Protein AF-A0A3A5VSI6-F1 (afdb_monomer_lite)

Foldseek 3Di:
DPPPVVVVVVVVVVVVVVVVVVVVVVVVVVVVVVVVVVDDDPDDPDPDPDPQVQWDWPDKDAQPPFQKIWTWTQHVPWGIWTWMARPVVRDIQGDDGSVPHRLSVQWQHWDAAPVRWIWTDRAWQWIWTADPNDIDILRADCPLHTWGFNEWEWDQDPNDIKIKTFIDDPPAIFIWIDAPSYTAHTEDDDPQWGWHYKYDFDQQKIKTKTKGWDQAPPVPHHNVDTFIWIKMWIWGGRRDSDYIYTPDMDTHPHGDGDPDWDADPVTID

pLDDT: mean 82.41, std 15.79, range [40.19, 98.31]

Sequence (269 aa):
MAGGWRGLLREESEHQWLAIAVFFLFILVGAFALEGTQHFVGDTLKPLDAQHNGGLVLDVEYHEGNSSYTALVYSPGAGYHFFTEHVDDGTTSVIYTPESNDLGRDVNFVKSMPDGEIVFSVSDNQLIGLQSNLMVSYEYSTNNGVFGILDVAEQTTDGVTQRLLLTQEGQNKSFRGVSSLIPTPAMSMTAGIQWHSVEAHSAGMWLAIGSHSTTAGGDGSSPASPQTRAALGWIDWDGTETTPVLSRLDVVTYPGQFHTISTLPTGLV

Structure (mmCIF, N/CA/C/O backbone):
data_AF-A0A3A5VSI6-F1
#
_entry.id   AF-A0A3A5VSI6-F1
#
loop_
_atom_site.group_PDB
_atom_site.id
_atom_site.type_symbol
_atom_site.label_atom_id
_atom_site.label_alt_id
_atom_site.label_comp_id
_atom_site.label_asym_id
_atom_site.label_entity_id
_atom_site.label_seq_id
_atom_site.pdbx_PDB_ins_code
_atom_site.Cartn_x
_atom_site.Cartn_y
_atom_site.Cartn_z
_atom_site.occupancy
_atom_site.B_iso_or_equiv
_atom_site.auth_seq_id
_atom_site.auth_comp_id
_atom_site.auth_asym_id
_atom_site.auth_atom_id
_atom_site.pdbx_PDB_model_num
ATOM 1 N N . MET A 1 1 ? -76.667 31.360 5.851 1.00 49.19 1 MET A N 1
ATOM 2 C CA . MET A 1 1 ? -75.547 30.812 5.055 1.00 49.19 1 MET A CA 1
ATOM 3 C C . MET A 1 1 ? -74.257 30.789 5.884 1.00 49.19 1 MET A C 1
ATOM 5 O O . MET A 1 1 ? -73.390 31.615 5.666 1.00 49.19 1 MET A O 1
ATOM 9 N N . ALA A 1 2 ? -74.142 29.886 6.868 1.00 52.72 2 ALA A N 1
ATOM 10 C CA . ALA A 1 2 ? -72.931 29.749 7.705 1.00 52.72 2 ALA A CA 1
ATOM 11 C C . ALA A 1 2 ? -72.544 28.281 8.013 1.00 52.72 2 ALA A C 1
ATOM 13 O O . ALA A 1 2 ? -71.548 28.029 8.682 1.00 52.72 2 ALA A O 1
ATOM 14 N N . GLY A 1 3 ? -73.323 27.302 7.527 1.00 46.72 3 GLY A N 1
ATOM 15 C CA . GLY A 1 3 ? -73.082 25.874 7.776 1.00 46.72 3 GLY A CA 1
ATOM 16 C C . GLY A 1 3 ? -72.110 25.209 6.795 1.00 46.72 3 GLY A C 1
ATOM 17 O O . GLY A 1 3 ? -71.406 24.289 7.185 1.00 46.72 3 GLY A O 1
ATOM 18 N N . GLY A 1 4 ? -72.024 25.695 5.549 1.00 53.34 4 GLY A N 1
ATOM 19 C CA . GLY A 1 4 ? -71.218 25.055 4.496 1.00 53.34 4 GLY A CA 1
ATOM 20 C C . GLY A 1 4 ? -69.702 25.233 4.646 1.00 53.34 4 GLY A C 1
ATOM 21 O O . GLY A 1 4 ? -68.943 24.328 4.328 1.00 53.34 4 GLY A O 1
ATOM 22 N N . TRP A 1 5 ? -69.249 26.361 5.203 1.00 48.91 5 TRP A N 1
ATOM 23 C CA . TRP A 1 5 ? -67.816 26.661 5.354 1.00 48.91 5 TRP A CA 1
ATOM 24 C C . TRP A 1 5 ? -67.165 25.890 6.512 1.00 48.91 5 TRP A C 1
ATOM 26 O O . TRP A 1 5 ? -65.987 25.563 6.454 1.00 48.91 5 TRP A O 1
ATOM 36 N N . ARG A 1 6 ? -67.939 25.538 7.550 1.00 54.22 6 ARG A N 1
ATOM 37 C CA . ARG A 1 6 ? -67.462 24.698 8.662 1.00 54.22 6 ARG A CA 1
ATOM 38 C C . ARG A 1 6 ? -67.265 23.230 8.274 1.00 54.22 6 ARG A C 1
ATOM 40 O O . ARG A 1 6 ? -66.474 22.565 8.927 1.00 54.22 6 ARG A O 1
ATOM 47 N N . GLY A 1 7 ? -67.984 22.736 7.262 1.00 55.53 7 GLY A N 1
ATOM 48 C CA . GLY A 1 7 ? -67.792 21.387 6.718 1.00 55.53 7 GLY A CA 1
ATOM 49 C C . GLY A 1 7 ? -66.519 21.294 5.877 1.00 55.53 7 GLY A C 1
ATOM 50 O O . GLY A 1 7 ? -65.667 20.462 6.162 1.00 55.53 7 GLY A O 1
ATOM 51 N N . LEU A 1 8 ? -66.341 22.233 4.941 1.00 50.91 8 LEU A N 1
ATOM 52 C CA . LEU A 1 8 ? -65.170 22.283 4.055 1.00 50.91 8 LEU A CA 1
ATOM 53 C C . LEU A 1 8 ? -63.847 22.502 4.808 1.00 50.91 8 LEU A C 1
ATOM 55 O O . LEU A 1 8 ? -62.862 21.832 4.522 1.00 50.91 8 LEU A O 1
ATOM 59 N N . LEU A 1 9 ? -63.828 23.369 5.829 1.00 50.47 9 LEU A N 1
ATOM 60 C CA . LEU A 1 9 ? -62.633 23.569 6.665 1.00 50.47 9 LEU A CA 1
ATOM 61 C C . LEU A 1 9 ? -62.288 22.346 7.529 1.00 50.47 9 LEU A C 1
ATOM 63 O O . LEU A 1 9 ? -61.145 22.196 7.957 1.00 50.47 9 LEU A O 1
ATOM 67 N N . ARG A 1 10 ? -63.266 21.478 7.812 1.00 54.47 10 ARG A N 1
ATOM 68 C CA . ARG A 1 10 ? -63.047 20.260 8.597 1.00 54.47 10 ARG A CA 1
ATOM 69 C C . ARG A 1 10 ? -62.436 19.167 7.721 1.00 54.47 10 ARG A C 1
ATOM 71 O O . ARG A 1 10 ? -61.441 18.587 8.143 1.00 54.47 10 ARG A O 1
ATOM 78 N N . GLU A 1 11 ? -62.935 19.004 6.494 1.00 54.78 11 GLU A N 1
ATOM 79 C CA . GLU A 1 11 ? -62.346 18.118 5.475 1.00 54.78 11 GLU A CA 1
ATOM 80 C C . GLU A 1 11 ? -60.916 18.530 5.074 1.00 54.78 11 GLU A C 1
ATOM 82 O O . GLU A 1 11 ? -60.032 17.675 5.041 1.00 54.78 11 GLU A O 1
ATOM 87 N N . GLU A 1 12 ? -60.624 19.822 4.851 1.00 55.34 12 GLU A N 1
ATOM 88 C CA . GLU A 1 12 ? -59.247 20.264 4.539 1.00 55.34 12 GLU A CA 1
ATOM 89 C C . GLU A 1 12 ? -58.271 20.015 5.697 1.00 55.34 12 GLU A C 1
ATOM 91 O O . GLU A 1 12 ? -57.140 19.576 5.475 1.00 55.34 12 GLU A O 1
ATOM 96 N N . SER A 1 13 ? -58.700 20.257 6.941 1.00 59.94 13 SER A N 1
ATOM 97 C CA . SER A 1 13 ? -57.847 20.026 8.111 1.00 59.94 13 SER A CA 1
ATOM 98 C C . SER A 1 13 ? -57.564 18.541 8.346 1.00 59.94 13 SER A C 1
ATOM 100 O O . SER A 1 13 ? -56.453 18.188 8.729 1.00 59.94 13 SER A O 1
ATOM 102 N N . GLU A 1 14 ? -58.524 17.656 8.075 1.00 68.25 14 GLU A N 1
ATOM 103 C CA . GLU A 1 14 ? -58.358 16.210 8.243 1.00 68.25 14 GLU A CA 1
ATOM 104 C C . GLU A 1 14 ? -57.356 15.642 7.228 1.00 68.25 14 GLU A C 1
ATOM 106 O O . GLU A 1 14 ? -56.481 14.854 7.594 1.00 68.25 14 GLU A O 1
ATOM 111 N N . HIS A 1 15 ? -57.380 16.135 5.985 1.00 70.50 15 HIS A N 1
ATOM 112 C CA . HIS A 1 15 ? -56.361 15.796 4.990 1.00 70.50 15 HIS A CA 1
ATOM 113 C C . HIS A 1 15 ? -54.973 16.357 5.332 1.00 70.50 15 HIS A C 1
ATOM 115 O O . HIS A 1 15 ? -53.971 15.686 5.079 1.00 70.50 15 HIS A O 1
ATOM 121 N N . GLN A 1 16 ? -54.888 17.536 5.956 1.00 72.50 16 GLN A N 1
ATOM 122 C CA . GLN A 1 16 ? -53.614 18.086 6.435 1.00 72.50 16 GLN A CA 1
ATOM 123 C C . GLN A 1 16 ? -53.045 17.292 7.617 1.00 72.50 16 GLN A C 1
ATOM 125 O O . GLN A 1 16 ? -51.853 16.985 7.626 1.00 72.50 16 GLN A O 1
ATOM 130 N N . TRP A 1 17 ? -53.876 16.892 8.582 1.00 79.81 17 TRP A N 1
ATOM 131 C CA . TRP A 1 17 ? -53.444 16.042 9.696 1.00 79.81 17 TRP A CA 1
ATOM 132 C C . TRP A 1 17 ? -53.016 14.649 9.226 1.00 79.81 17 TRP A C 1
ATOM 134 O O . TRP A 1 17 ? -52.014 14.124 9.714 1.00 79.81 17 TRP A O 1
ATOM 144 N N . LEU A 1 18 ? -53.710 14.082 8.234 1.00 80.81 18 LEU A N 1
ATOM 145 C CA . LEU A 1 18 ? -53.315 12.824 7.600 1.00 80.81 18 LEU A CA 1
ATOM 146 C C . LEU A 1 18 ? -51.962 12.955 6.885 1.00 80.81 18 LEU A C 1
ATOM 148 O O . LEU A 1 18 ? -51.096 12.101 7.057 1.00 80.81 18 LEU A O 1
ATOM 152 N N . ALA A 1 19 ? -51.749 14.033 6.126 1.00 81.81 19 ALA A N 1
ATOM 153 C CA . ALA A 1 19 ? -50.484 14.278 5.435 1.00 81.81 19 ALA A CA 1
ATOM 154 C C . ALA A 1 19 ? -49.312 14.447 6.417 1.00 81.81 19 ALA A C 1
ATOM 156 O O . ALA A 1 19 ? -48.242 13.883 6.195 1.00 81.81 19 ALA A O 1
ATOM 157 N N . ILE A 1 20 ? -49.526 15.154 7.533 1.00 82.38 20 ILE A N 1
ATOM 158 C CA . ILE A 1 20 ? -48.527 15.303 8.601 1.00 82.38 20 ILE A CA 1
ATOM 159 C C . ILE A 1 20 ? -48.210 13.945 9.241 1.00 82.38 20 ILE A C 1
ATOM 161 O O . ILE A 1 20 ? -47.039 13.623 9.431 1.00 82.38 20 ILE A O 1
ATOM 165 N N . ALA A 1 21 ? -49.220 13.119 9.529 1.00 85.25 21 ALA A N 1
ATOM 166 C CA . ALA A 1 21 ? -49.011 11.792 10.109 1.00 85.25 21 ALA A CA 1
ATOM 167 C C . ALA A 1 21 ? -48.223 10.861 9.170 1.00 85.25 21 ALA A C 1
ATOM 169 O O . ALA A 1 21 ? -47.298 10.177 9.609 1.00 85.25 21 ALA A O 1
ATOM 170 N N . VAL A 1 22 ? -48.541 10.871 7.872 1.00 86.62 22 VAL A N 1
ATOM 171 C CA . VAL A 1 22 ? -47.813 10.093 6.855 1.00 86.62 22 VAL A CA 1
ATOM 172 C C . VAL A 1 22 ? -46.376 10.594 6.701 1.00 86.62 22 VAL A C 1
ATOM 174 O O . VAL A 1 22 ? -45.457 9.784 6.611 1.00 86.62 22 VAL A O 1
ATOM 177 N N . PHE A 1 23 ? -46.156 11.909 6.731 1.00 84.06 23 PHE A N 1
ATOM 178 C CA . PHE A 1 23 ? -44.816 12.494 6.681 1.00 84.06 23 PHE A CA 1
ATOM 179 C C . PHE A 1 23 ? -43.967 12.099 7.898 1.00 84.06 23 PHE A C 1
ATOM 181 O O . PHE A 1 23 ? -42.821 11.685 7.733 1.00 84.06 23 PHE A O 1
ATOM 188 N N . PHE A 1 24 ? -44.533 12.135 9.109 1.00 85.81 24 PHE A N 1
ATOM 189 C CA . PHE A 1 24 ? -43.846 11.665 10.318 1.00 85.81 24 PHE A CA 1
ATOM 190 C C . PHE A 1 24 ? -43.515 10.172 10.265 1.00 85.81 24 PHE A C 1
ATOM 192 O O . PHE A 1 24 ? -42.413 9.782 10.644 1.00 85.81 24 PHE A O 1
ATOM 199 N N . LEU A 1 25 ? -44.428 9.340 9.757 1.00 88.19 25 LEU A N 1
ATOM 200 C CA . LEU A 1 25 ? -44.161 7.917 9.549 1.00 88.19 25 LEU A CA 1
ATOM 201 C C . LEU A 1 25 ? -42.997 7.712 8.570 1.00 88.19 25 LEU A C 1
ATOM 203 O O . LEU A 1 25 ? -42.120 6.893 8.825 1.00 88.19 25 LEU A O 1
ATOM 207 N N . PHE A 1 26 ? -42.955 8.485 7.484 1.00 86.12 26 PHE A N 1
ATOM 208 C CA . PHE A 1 26 ? -41.879 8.415 6.497 1.00 86.12 26 PHE A CA 1
ATOM 209 C C . PHE A 1 26 ? -40.530 8.857 7.078 1.00 86.12 26 PHE A C 1
ATOM 211 O O . PHE A 1 26 ? -39.515 8.233 6.790 1.00 86.12 26 PHE A O 1
ATOM 218 N N . ILE A 1 27 ? -40.514 9.879 7.943 1.00 83.12 27 ILE A N 1
ATOM 219 C CA . ILE A 1 27 ? -39.307 10.290 8.677 1.00 83.12 27 ILE A CA 1
ATOM 220 C C . ILE A 1 27 ? -38.837 9.183 9.619 1.00 83.12 27 ILE A C 1
ATOM 222 O O . ILE A 1 27 ? -37.647 8.901 9.650 1.00 83.12 27 ILE A O 1
ATOM 226 N N . LEU A 1 28 ? -39.736 8.541 10.370 1.00 81.12 28 LEU A N 1
ATOM 227 C CA . LEU A 1 28 ? -39.362 7.466 11.297 1.00 81.12 28 LEU A CA 1
ATOM 228 C C . LEU A 1 28 ? -38.828 6.233 10.561 1.00 81.12 28 LEU A C 1
ATOM 230 O O . LEU A 1 28 ? -37.815 5.670 10.964 1.00 81.12 28 LEU A O 1
ATOM 234 N N . VAL A 1 29 ? -39.468 5.846 9.455 1.00 82.06 29 VAL A N 1
ATOM 235 C CA . VAL A 1 29 ? -38.985 4.757 8.592 1.00 82.06 29 VAL A CA 1
ATOM 236 C C . VAL A 1 29 ? -37.657 5.135 7.936 1.00 82.06 29 VAL A C 1
ATOM 238 O O . VAL A 1 29 ? -36.755 4.308 7.882 1.00 82.06 29 VAL A O 1
ATOM 241 N N . GLY A 1 30 ? -37.505 6.383 7.486 1.00 69.25 30 GLY A N 1
ATOM 242 C CA . GLY A 1 30 ? -36.254 6.901 6.935 1.00 69.25 30 GLY A CA 1
ATOM 243 C C . GLY A 1 30 ? -35.123 6.928 7.963 1.00 69.25 30 GLY A C 1
ATOM 244 O O . GLY A 1 30 ? -34.015 6.520 7.646 1.00 69.25 30 GLY A O 1
ATOM 245 N N . ALA A 1 31 ? -35.402 7.337 9.201 1.00 72.62 31 ALA A N 1
ATOM 246 C CA . ALA A 1 31 ? -34.437 7.329 10.296 1.00 72.62 31 ALA A CA 1
ATOM 247 C C . ALA A 1 31 ? -33.997 5.900 10.643 1.00 72.62 31 ALA A C 1
ATOM 249 O O . ALA A 1 31 ? -32.801 5.644 10.720 1.00 72.62 31 ALA A O 1
ATOM 250 N N . PHE A 1 32 ? -34.941 4.958 10.742 1.00 71.38 32 PHE A N 1
ATOM 251 C CA . PHE A 1 32 ? -34.637 3.546 10.990 1.00 71.38 32 PHE A CA 1
ATOM 252 C C . PHE A 1 32 ? -33.859 2.901 9.831 1.00 71.38 32 PHE A C 1
ATOM 254 O O . PHE A 1 32 ? -32.942 2.114 10.049 1.00 71.38 32 PHE A O 1
ATOM 261 N N . ALA A 1 33 ? -34.190 3.253 8.585 1.00 68.12 33 ALA A N 1
ATOM 262 C CA . ALA A 1 33 ? -33.457 2.788 7.411 1.00 68.12 33 ALA A CA 1
ATOM 263 C C . ALA A 1 33 ? -32.030 3.356 7.362 1.00 68.12 33 ALA A C 1
ATOM 265 O O . ALA A 1 33 ? -31.105 2.625 7.024 1.00 68.12 33 ALA A O 1
ATOM 266 N N . LEU A 1 34 ? -31.839 4.628 7.728 1.00 58.47 34 LEU A N 1
ATOM 267 C CA . LEU A 1 34 ? -30.515 5.248 7.803 1.00 58.47 34 LEU A CA 1
ATOM 268 C C . LEU A 1 34 ? -29.665 4.640 8.922 1.00 58.47 34 LEU A C 1
ATOM 270 O O . LEU A 1 34 ? -28.495 4.354 8.690 1.00 58.47 34 LEU A O 1
ATOM 274 N N . GLU A 1 35 ? -30.251 4.384 10.091 1.00 54.81 35 GLU A N 1
ATOM 275 C CA . GLU A 1 35 ? -29.585 3.702 11.208 1.00 54.81 35 GLU A CA 1
ATOM 276 C C . GLU A 1 35 ? -29.153 2.281 10.806 1.00 54.81 35 GLU A C 1
ATOM 278 O O . GLU A 1 35 ? -28.007 1.903 11.018 1.00 54.81 35 GLU A O 1
ATOM 283 N N . GLY A 1 36 ? -29.993 1.547 10.065 1.00 49.16 36 GLY A N 1
ATOM 284 C CA . GLY A 1 36 ? -29.630 0.242 9.499 1.00 49.16 36 GLY A CA 1
ATOM 285 C C . GLY A 1 36 ? -28.496 0.272 8.462 1.00 49.16 36 GLY A C 1
ATOM 286 O O . GLY A 1 36 ? -27.828 -0.741 8.270 1.00 49.16 36 GLY A O 1
ATOM 287 N N . THR A 1 37 ? -28.247 1.414 7.809 1.00 48.53 37 THR A N 1
ATOM 288 C CA . THR A 1 37 ? -27.133 1.587 6.851 1.00 48.53 37 THR A CA 1
ATOM 289 C C . THR A 1 37 ? -25.829 2.078 7.481 1.00 48.53 37 THR A C 1
ATOM 291 O O . THR A 1 37 ? -24.831 2.186 6.776 1.00 48.53 37 THR A O 1
ATOM 294 N N . GLN A 1 38 ? -25.802 2.356 8.790 1.00 42.72 38 GLN A N 1
ATOM 295 C CA . GLN A 1 38 ? -24.564 2.707 9.504 1.00 42.72 38 GLN A CA 1
ATOM 296 C C . GLN A 1 38 ? -23.684 1.489 9.818 1.00 42.72 38 GLN A C 1
ATOM 298 O O . GLN A 1 38 ? -22.603 1.639 10.381 1.00 42.72 38 GLN A O 1
ATOM 303 N N . HIS A 1 39 ? -24.135 0.285 9.467 1.00 48.69 39 HIS A N 1
ATOM 304 C CA . HIS A 1 39 ? -23.449 -0.952 9.801 1.00 48.69 39 HIS A CA 1
ATOM 305 C C . HIS A 1 39 ? -22.655 -1.470 8.604 1.00 48.69 39 HIS A C 1
ATOM 307 O O . HIS A 1 39 ? -23.212 -1.798 7.553 1.00 48.69 39 HIS A O 1
ATOM 313 N N . PHE A 1 40 ? -21.335 -1.518 8.780 1.00 47.88 40 PHE A N 1
ATOM 314 C CA . PHE A 1 40 ? -20.408 -2.105 7.826 1.00 47.88 40 PHE A CA 1
ATOM 315 C C . PHE A 1 40 ? -20.755 -3.574 7.575 1.00 47.88 40 PHE A C 1
ATOM 317 O O . PHE A 1 40 ? -21.087 -4.334 8.486 1.00 47.88 40 PHE A O 1
ATOM 324 N N . VAL A 1 41 ? -20.657 -3.990 6.317 1.00 44.38 41 VAL A N 1
ATOM 325 C CA . VAL A 1 41 ? -20.732 -5.404 5.956 1.00 44.38 41 VAL A CA 1
ATOM 326 C C . VAL A 1 41 ? -19.458 -6.072 6.481 1.00 44.38 41 VAL A C 1
ATOM 328 O O . VAL A 1 41 ? -18.378 -5.746 6.005 1.00 44.38 41 VAL A O 1
ATOM 331 N N . GLY A 1 42 ? -19.579 -6.976 7.459 1.00 45.75 42 GLY A N 1
ATOM 332 C CA . GLY A 1 42 ? -18.444 -7.728 8.022 1.00 45.75 42 GLY A CA 1
ATOM 333 C C . GLY A 1 42 ? -18.293 -7.648 9.544 1.00 45.75 42 GLY A C 1
ATOM 334 O O . GLY A 1 42 ? -17.572 -8.463 10.109 1.00 45.75 42 GLY A O 1
ATOM 335 N N . ASP A 1 43 ? -19.005 -6.740 10.216 1.00 40.19 43 ASP A N 1
ATOM 336 C CA . ASP A 1 43 ? -19.021 -6.675 11.679 1.00 40.19 43 ASP A CA 1
ATOM 337 C C . ASP A 1 43 ? -20.103 -7.606 12.261 1.00 40.19 43 ASP A C 1
ATOM 339 O O . ASP A 1 43 ? -21.250 -7.650 11.798 1.00 40.19 43 ASP A O 1
ATOM 343 N N . THR A 1 44 ? -19.743 -8.408 13.260 1.00 41.75 44 THR A N 1
ATOM 344 C CA . THR A 1 44 ? -20.698 -9.275 13.958 1.00 41.75 44 THR A CA 1
ATOM 345 C C . THR A 1 44 ? -21.667 -8.440 14.788 1.00 41.75 44 THR A C 1
ATOM 347 O O . THR A 1 44 ? -21.253 -7.620 15.595 1.00 41.75 44 THR A O 1
ATOM 350 N N . LEU A 1 45 ? -22.968 -8.725 14.661 1.00 42.25 45 LEU A N 1
ATOM 351 C CA . LEU A 1 45 ? -24.057 -8.159 15.468 1.00 42.25 45 LEU A CA 1
ATOM 352 C C . LEU A 1 45 ? -23.901 -8.519 16.964 1.00 42.25 45 LEU A C 1
ATOM 354 O O . LEU A 1 45 ? -24.599 -9.393 17.485 1.00 42.25 45 LEU A O 1
ATOM 358 N N . LYS A 1 46 ? -22.986 -7.857 17.671 1.00 40.72 46 LYS A N 1
ATOM 359 C CA . LYS A 1 46 ? -22.896 -7.830 19.134 1.00 40.72 46 LYS A CA 1
ATOM 360 C C . LYS A 1 46 ? -22.971 -6.374 19.617 1.00 40.72 46 LYS A C 1
ATOM 362 O O . LYS A 1 46 ? -22.517 -5.479 18.912 1.00 40.72 46 LYS A O 1
ATOM 367 N N . PRO A 1 47 ? -23.556 -6.108 20.799 1.00 45.16 47 PRO A N 1
ATOM 368 C CA . PRO A 1 47 ? -23.537 -4.774 21.398 1.00 45.16 47 PRO A CA 1
ATOM 369 C C . PRO A 1 47 ? -22.091 -4.263 21.543 1.00 45.16 47 PRO A C 1
ATOM 371 O O . PRO A 1 47 ? -21.240 -5.003 22.031 1.00 45.16 47 PRO A O 1
ATOM 374 N N . LEU A 1 48 ? -21.848 -3.029 21.079 1.00 47.50 48 LEU A N 1
ATOM 375 C CA . LEU A 1 48 ? -20.535 -2.404 20.877 1.00 47.50 48 LEU A CA 1
ATOM 376 C C . LEU A 1 48 ? -19.767 -2.129 22.184 1.00 47.50 48 LEU A C 1
ATOM 378 O O . LEU A 1 48 ? -20.009 -1.110 22.829 1.00 47.50 48 LEU A O 1
ATOM 382 N N . ASP A 1 49 ? -18.762 -2.957 22.468 1.00 53.69 49 ASP A N 1
ATOM 383 C CA . ASP A 1 49 ? -17.583 -2.592 23.278 1.00 53.69 49 ASP A CA 1
ATOM 384 C C . ASP A 1 49 ? -16.317 -2.431 22.402 1.00 53.69 49 ASP A C 1
ATOM 386 O O . ASP A 1 49 ? -15.209 -2.311 22.922 1.00 53.69 49 ASP A O 1
ATOM 390 N N . ALA A 1 50 ? -16.462 -2.422 21.069 1.00 57.75 50 ALA A N 1
ATOM 391 C CA . ALA A 1 50 ? -15.335 -2.304 20.147 1.00 57.75 50 ALA A CA 1
ATOM 392 C C . ALA A 1 50 ? -14.614 -0.961 20.331 1.00 57.75 50 ALA A C 1
ATOM 394 O O . ALA A 1 50 ? -15.245 0.098 20.444 1.00 57.75 50 ALA A O 1
ATOM 395 N N . GLN A 1 51 ? -13.283 -0.990 20.345 1.00 58.66 51 GLN A N 1
ATOM 396 C CA . GLN A 1 51 ? -12.482 0.152 20.798 1.00 58.66 51 GLN A CA 1
ATOM 397 C C . GLN A 1 51 ? -12.562 1.373 19.864 1.00 58.66 51 GLN A C 1
ATOM 399 O O . GLN A 1 51 ? -12.251 2.493 20.262 1.00 58.66 51 GLN A O 1
ATOM 404 N N . HIS A 1 52 ? -13.021 1.165 18.629 1.00 60.31 52 HIS A N 1
ATOM 405 C CA . HIS A 1 52 ? -13.242 2.212 17.637 1.00 60.31 52 HIS A CA 1
ATOM 406 C C . HIS A 1 52 ? -14.567 2.983 17.826 1.00 60.31 52 HIS A C 1
ATOM 408 O O . HIS A 1 52 ? -14.842 3.913 17.067 1.00 60.31 52 HIS A O 1
ATOM 414 N N . ASN A 1 53 ? -15.407 2.625 18.807 1.00 64.56 53 ASN A N 1
ATOM 415 C CA . ASN A 1 53 ? -16.714 3.254 19.011 1.00 64.56 53 ASN A CA 1
ATOM 416 C C . ASN A 1 53 ? -16.588 4.769 19.285 1.00 64.56 53 ASN A C 1
ATOM 418 O O . ASN A 1 53 ? -15.955 5.198 20.249 1.00 64.56 53 ASN A O 1
ATOM 422 N N . GLY A 1 54 ? -17.207 5.584 18.425 1.00 68.44 54 GLY A N 1
ATOM 423 C CA . GLY A 1 54 ? -17.131 7.050 18.462 1.00 68.44 54 GLY A CA 1
ATOM 424 C C . GLY A 1 54 ? -15.938 7.663 17.710 1.00 68.44 54 GLY A C 1
ATOM 425 O O . GLY A 1 54 ? -15.859 8.890 17.617 1.00 68.44 54 GLY A O 1
ATOM 426 N N . GLY A 1 55 ? -15.043 6.841 17.153 1.00 77.62 55 GLY A N 1
ATOM 427 C CA . GLY A 1 55 ? -13.938 7.253 16.286 1.00 77.62 55 GLY A CA 1
ATOM 428 C C . GLY A 1 55 ? -14.238 7.063 14.794 1.00 77.62 55 GLY A C 1
ATOM 429 O O . GLY A 1 55 ? -15.116 6.297 14.400 1.00 77.62 55 GLY A O 1
ATOM 430 N N . LEU A 1 56 ? -13.496 7.775 13.947 1.00 83.94 56 LEU A N 1
ATOM 431 C CA . LEU A 1 56 ? -13.468 7.583 12.500 1.00 83.94 56 LEU A CA 1
ATOM 432 C C . LEU A 1 56 ? -12.433 6.508 12.162 1.00 83.94 56 LEU A C 1
ATOM 434 O O . LEU A 1 56 ? -11.236 6.737 12.326 1.00 83.94 56 LEU A O 1
ATOM 438 N N . VAL A 1 57 ? -12.883 5.356 11.673 1.00 88.25 57 VAL A N 1
ATOM 439 C CA . VAL A 1 57 ? -11.989 4.314 11.152 1.00 88.25 57 VAL A CA 1
ATOM 440 C C . VAL A 1 57 ? -11.396 4.796 9.829 1.00 88.25 57 VAL A C 1
ATOM 442 O O . VAL A 1 57 ? -12.135 5.169 8.918 1.00 88.25 57 VAL A O 1
ATOM 445 N N . LEU A 1 58 ? -10.068 4.837 9.754 1.00 88.31 58 LEU A N 1
ATOM 446 C CA . LEU A 1 58 ? -9.321 5.273 8.574 1.00 88.31 58 LEU A CA 1
ATOM 447 C C . LEU A 1 58 ? -8.832 4.089 7.747 1.00 88.31 58 LEU A C 1
ATOM 449 O O . LEU A 1 58 ? -8.876 4.157 6.524 1.00 88.31 58 LEU A O 1
ATOM 453 N N . ASP A 1 59 ? -8.395 3.028 8.421 1.00 88.62 59 ASP A N 1
ATOM 454 C CA . ASP A 1 59 ? -7.940 1.790 7.796 1.00 88.62 59 ASP A CA 1
ATOM 455 C C . ASP A 1 59 ? -8.221 0.604 8.728 1.00 88.62 59 ASP A C 1
ATOM 457 O O . ASP A 1 59 ? -8.204 0.758 9.957 1.00 88.62 59 ASP A O 1
ATOM 461 N N . VAL A 1 60 ? -8.503 -0.560 8.150 1.00 91.00 60 VAL A N 1
ATOM 462 C CA . VAL A 1 60 ? -8.732 -1.806 8.882 1.00 91.00 60 VAL A CA 1
ATOM 463 C C . VAL A 1 60 ? -8.271 -2.994 8.054 1.00 91.00 60 VAL A C 1
ATOM 465 O O . VAL A 1 60 ? -8.691 -3.181 6.916 1.00 91.00 60 VAL A O 1
ATOM 468 N N . GLU A 1 61 ? -7.453 -3.832 8.675 1.00 90.62 61 GLU A N 1
ATOM 469 C CA . GLU A 1 61 ? -6.949 -5.060 8.085 1.00 90.62 61 GLU A CA 1
ATOM 470 C C . GLU A 1 61 ? -7.336 -6.244 8.969 1.00 90.62 61 GLU A C 1
ATOM 472 O O . GLU A 1 61 ? -7.109 -6.238 10.185 1.00 90.62 61 GLU A O 1
ATOM 477 N N . TYR A 1 62 ? -7.940 -7.264 8.365 1.00 87.06 62 TYR A N 1
ATOM 478 C CA . TYR A 1 62 ? -8.394 -8.449 9.085 1.00 87.06 62 TYR A CA 1
ATOM 479 C C . TYR A 1 62 ? -7.321 -9.526 9.035 1.00 87.06 62 TYR A C 1
ATOM 481 O O . TYR A 1 62 ? -6.753 -9.814 7.987 1.00 87.06 62 TYR A O 1
ATOM 489 N N . HIS A 1 63 ? -7.057 -10.168 10.168 1.00 86.00 63 HIS A N 1
ATOM 490 C CA . HIS A 1 63 ? -6.075 -11.242 10.210 1.00 86.00 63 HIS A CA 1
ATOM 491 C C . HIS A 1 63 ? -6.752 -12.549 9.800 1.00 86.00 63 HIS A C 1
ATOM 493 O O . HIS A 1 63 ? -7.629 -13.058 10.501 1.00 86.00 63 HIS A O 1
ATOM 499 N N . GLU A 1 64 ? -6.363 -13.125 8.666 1.00 73.81 64 GLU A N 1
ATOM 500 C CA . GLU A 1 64 ? -6.917 -14.413 8.255 1.00 73.81 64 GLU A CA 1
ATOM 501 C C . GLU A 1 64 ? -6.544 -15.524 9.254 1.00 73.81 64 GLU A C 1
ATOM 503 O O . GLU A 1 64 ? -5.393 -15.687 9.653 1.00 73.81 64 GLU A O 1
ATOM 508 N N . GLY A 1 65 ? -7.535 -16.313 9.680 1.00 70.75 65 GLY A N 1
ATOM 509 C CA . GLY A 1 65 ? -7.321 -17.475 10.554 1.00 70.75 65 GLY A CA 1
ATOM 510 C C . GLY A 1 65 ? -7.178 -17.176 12.051 1.00 70.75 65 GLY A C 1
ATOM 511 O O . GLY A 1 65 ? -7.092 -18.119 12.838 1.00 70.75 65 GLY A O 1
ATOM 512 N N . ASN A 1 66 ? -7.216 -15.907 12.460 1.00 72.19 66 ASN A N 1
ATOM 513 C CA . ASN A 1 66 ? -7.289 -15.489 13.858 1.00 72.19 66 ASN A CA 1
ATOM 514 C C . ASN A 1 66 ? -8.377 -14.420 13.971 1.00 72.19 66 ASN A C 1
ATOM 516 O O . ASN A 1 66 ? -8.350 -13.462 13.208 1.00 72.19 66 ASN A O 1
ATOM 520 N N . SER A 1 67 ? -9.349 -14.571 14.871 1.00 83.69 67 SER A N 1
ATOM 521 C CA . SER A 1 67 ? -10.452 -13.616 15.042 1.00 83.69 67 SER A CA 1
ATOM 522 C C . SER A 1 67 ? -9.942 -12.300 15.637 1.00 83.69 67 SER A C 1
ATOM 524 O O . SER A 1 67 ? -10.154 -11.992 16.805 1.00 83.69 67 SER A O 1
ATOM 526 N N . SER A 1 68 ? -9.221 -11.535 14.825 1.00 87.75 68 SER A N 1
ATOM 527 C CA . SER A 1 68 ? -8.518 -10.314 15.187 1.00 87.75 68 SER A CA 1
ATOM 528 C C . SER A 1 68 ? -8.391 -9.392 13.980 1.00 87.75 68 SER A C 1
ATOM 530 O O . SER A 1 68 ? -8.374 -9.853 12.836 1.00 87.75 68 SER A O 1
ATOM 532 N N . TYR A 1 69 ? -8.300 -8.096 14.240 1.00 90.38 69 TYR A N 1
ATOM 533 C CA . TYR A 1 69 ? -8.118 -7.078 13.214 1.00 90.38 69 TYR A CA 1
ATOM 534 C C . TYR A 1 69 ? -7.175 -5.990 13.718 1.00 90.38 69 TYR A C 1
ATOM 536 O O . TYR A 1 69 ? -7.120 -5.713 14.918 1.00 90.38 69 TYR A O 1
ATOM 544 N N . THR A 1 70 ? -6.449 -5.362 12.801 1.00 92.44 70 THR A N 1
ATOM 545 C CA . THR A 1 70 ? -5.623 -4.187 13.074 1.00 92.44 70 THR A CA 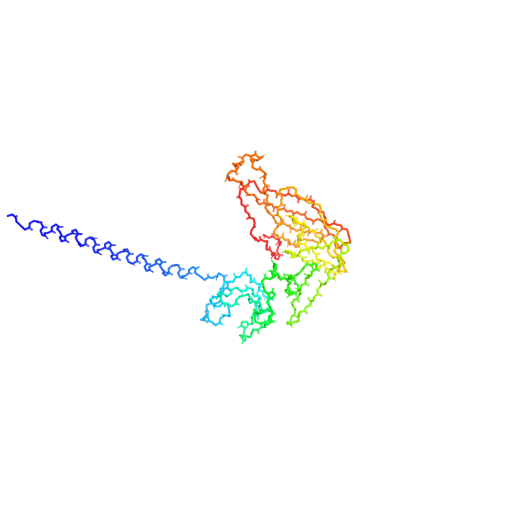1
ATOM 546 C C . THR A 1 70 ? -6.295 -2.967 12.468 1.00 92.44 70 THR A C 1
ATOM 548 O O . THR A 1 70 ? -6.657 -2.982 11.297 1.00 92.44 70 THR A O 1
ATOM 551 N N . ALA A 1 71 ? -6.489 -1.917 13.263 1.00 92.31 71 ALA A N 1
ATOM 552 C CA . ALA A 1 71 ? -7.222 -0.729 12.843 1.00 92.31 71 ALA A CA 1
ATOM 553 C C . ALA A 1 71 ? -6.477 0.558 13.175 1.00 92.31 71 ALA A C 1
ATOM 555 O O . ALA A 1 71 ? -5.924 0.721 14.268 1.00 92.31 71 ALA A O 1
ATOM 556 N N . LEU A 1 72 ? -6.539 1.497 12.231 1.00 93.06 72 LEU A N 1
ATOM 557 C CA . LEU A 1 72 ? -6.172 2.892 12.417 1.00 93.06 72 LEU A CA 1
ATOM 558 C C . LEU A 1 72 ? -7.447 3.720 12.589 1.00 93.06 72 LEU A C 1
ATOM 560 O O . LEU A 1 72 ? -8.296 3.781 11.699 1.00 93.06 72 LEU A O 1
ATOM 564 N N . VAL A 1 73 ? -7.578 4.376 13.737 1.00 91.75 73 VAL A N 1
ATOM 565 C CA . VAL A 1 73 ? -8.789 5.101 14.132 1.00 91.75 73 VAL A CA 1
ATOM 566 C C . VAL A 1 73 ? -8.437 6.517 14.559 1.00 91.75 73 VAL A C 1
ATOM 568 O O . VAL A 1 73 ? -7.556 6.729 15.387 1.00 91.75 73 VAL A O 1
ATOM 571 N N . TYR A 1 74 ? -9.163 7.501 14.040 1.00 88.19 74 TYR A N 1
ATOM 572 C CA . TYR A 1 74 ? -9.093 8.883 14.494 1.00 88.19 74 TYR A CA 1
ATOM 573 C C . TYR A 1 74 ? -10.256 9.212 15.430 1.00 88.19 74 TYR A C 1
ATOM 575 O O . TYR A 1 74 ? -11.415 9.233 15.022 1.00 88.19 74 TYR A O 1
ATOM 583 N N . SER A 1 75 ? -9.949 9.552 16.675 1.00 87.12 75 SER A N 1
ATOM 584 C CA . SER A 1 75 ? -10.937 9.955 17.676 1.00 87.12 75 SER A CA 1
ATOM 585 C C . SER A 1 75 ? -10.937 11.478 17.837 1.00 87.12 75 SER A C 1
ATOM 587 O O . SER A 1 75 ? -9.933 12.042 18.297 1.00 87.12 75 SER A O 1
ATOM 589 N N . PRO A 1 76 ? -12.039 12.183 17.502 1.00 80.06 76 PRO A N 1
ATOM 590 C CA . PRO A 1 76 ? -12.133 13.626 17.697 1.00 80.06 76 PRO A CA 1
ATOM 591 C C . PRO A 1 76 ? -11.893 14.006 19.165 1.00 80.06 76 PRO A C 1
ATOM 593 O O . PRO A 1 76 ? -12.639 13.610 20.055 1.00 80.06 76 PRO A O 1
ATOM 596 N N . GLY A 1 77 ? -10.843 14.787 19.423 1.00 80.88 77 GLY A N 1
ATOM 597 C CA . GLY A 1 77 ? -10.462 15.220 20.773 1.00 80.88 77 GLY A CA 1
ATOM 598 C C . GLY A 1 77 ? -9.405 14.357 21.473 1.00 80.88 77 GLY A C 1
ATOM 599 O O . GLY A 1 77 ? -8.901 14.797 22.503 1.00 80.88 77 GLY A O 1
ATOM 600 N N . ALA A 1 78 ? -9.030 13.204 20.908 1.00 85.44 78 ALA A N 1
ATOM 601 C CA . ALA A 1 78 ? -7.919 12.380 21.397 1.00 85.44 78 ALA A CA 1
ATOM 602 C C . ALA A 1 78 ? -6.772 12.297 20.375 1.00 85.44 78 ALA A C 1
ATOM 604 O O . ALA A 1 78 ? -5.635 12.609 20.715 1.00 85.44 78 ALA A O 1
ATOM 605 N N . GLY A 1 79 ? -7.064 11.985 19.108 1.00 87.81 79 GLY A N 1
ATOM 606 C CA . GLY A 1 79 ? -6.059 11.849 18.046 1.00 87.81 79 GLY A CA 1
ATOM 607 C C . GLY A 1 79 ? -6.116 10.492 17.344 1.00 87.81 79 GLY A C 1
ATOM 608 O O . GLY A 1 79 ? -7.177 9.875 17.276 1.00 87.81 79 GLY A O 1
ATOM 609 N N . TYR A 1 80 ? -4.985 10.060 16.779 1.00 91.19 80 TYR A N 1
ATOM 610 C CA . TYR A 1 80 ? -4.857 8.802 16.039 1.00 91.19 80 TYR A CA 1
ATOM 611 C C . TYR A 1 80 ? -4.468 7.648 16.966 1.00 91.19 80 TYR A C 1
ATOM 613 O O . TYR A 1 80 ? -3.440 7.701 17.640 1.00 91.19 80 TYR A O 1
ATOM 621 N N . HIS A 1 81 ? -5.268 6.590 16.954 1.00 92.62 81 HIS A N 1
ATOM 622 C CA . HIS A 1 81 ? -5.043 5.341 17.666 1.00 92.62 81 HIS A CA 1
ATOM 623 C C . HIS A 1 81 ? -4.783 4.232 16.649 1.00 92.62 81 HIS A C 1
ATOM 625 O O . HIS A 1 81 ? -5.529 4.096 15.682 1.00 92.62 81 HIS A O 1
ATOM 631 N N . PHE A 1 82 ? -3.744 3.434 16.878 1.00 93.81 82 PHE A N 1
ATOM 632 C CA . PHE A 1 82 ? -3.413 2.281 16.048 1.00 93.81 82 PHE A CA 1
ATOM 633 C C . PHE A 1 82 ? -3.243 1.060 16.943 1.00 93.81 82 PHE A C 1
ATOM 635 O O . PHE A 1 82 ? -2.444 1.084 17.885 1.00 93.81 82 PHE A O 1
ATOM 642 N N . PHE A 1 83 ? -4.033 0.019 16.705 1.00 92.25 83 PHE A N 1
ATOM 643 C CA . PHE A 1 83 ? -4.097 -1.140 17.591 1.00 92.25 83 PHE A CA 1
ATOM 644 C C . PHE A 1 83 ? -4.569 -2.396 16.861 1.00 92.25 83 PHE A C 1
ATOM 646 O O . PHE A 1 83 ? -5.234 -2.319 15.831 1.00 92.25 83 PHE A O 1
ATOM 653 N N . THR A 1 84 ? -4.263 -3.547 17.453 1.00 91.31 84 THR A N 1
ATOM 654 C CA . THR A 1 84 ? -4.842 -4.843 17.098 1.00 91.31 84 THR A CA 1
ATOM 655 C C . THR A 1 84 ? -5.841 -5.256 18.173 1.00 91.31 84 THR A C 1
ATOM 657 O O . THR A 1 84 ? -5.484 -5.330 19.352 1.00 91.31 84 THR A O 1
ATOM 660 N N . GLU A 1 85 ? -7.079 -5.551 17.789 1.00 89.62 85 GLU A N 1
ATOM 661 C CA . GLU A 1 85 ? -8.105 -6.105 18.676 1.00 89.62 85 GLU A CA 1
ATOM 662 C C . GLU A 1 85 ? -8.284 -7.602 18.401 1.00 89.62 85 GLU A C 1
ATOM 664 O O . GLU A 1 85 ? -8.413 -8.017 17.250 1.00 89.62 85 GLU A O 1
ATOM 669 N N . HIS A 1 86 ? -8.299 -8.411 19.461 1.00 86.94 86 HIS A N 1
ATOM 670 C CA . HIS A 1 86 ? -8.600 -9.839 19.415 1.00 86.94 86 HIS A CA 1
ATOM 671 C C . HIS A 1 86 ? -10.048 -10.044 19.866 1.00 86.94 86 HIS A C 1
ATOM 673 O O . HIS A 1 86 ? -10.391 -9.871 21.033 1.00 86.94 86 HIS A O 1
ATOM 679 N N . VAL A 1 87 ? -10.916 -10.403 18.925 1.00 82.44 87 VAL A N 1
ATOM 680 C CA . VAL A 1 87 ? -12.373 -10.476 19.112 1.00 82.44 87 VAL A CA 1
ATOM 681 C C . VAL A 1 87 ? -12.770 -11.597 20.078 1.00 82.44 87 VAL A C 1
ATOM 683 O O . VAL A 1 87 ? -13.763 -11.476 20.796 1.00 82.44 87 VAL A O 1
ATOM 686 N N . ASP A 1 88 ? -11.997 -12.684 20.119 1.00 80.88 88 ASP A N 1
ATOM 687 C CA . ASP A 1 88 ? -12.324 -13.867 20.922 1.00 80.88 88 ASP A CA 1
ATOM 688 C C . ASP A 1 88 ? -12.204 -13.632 22.434 1.00 80.88 88 ASP A C 1
ATOM 690 O O . ASP A 1 88 ? -13.030 -14.132 23.204 1.00 80.88 88 ASP A O 1
ATOM 694 N N . ASP A 1 89 ? -11.192 -12.878 22.868 1.00 81.00 89 ASP A N 1
ATOM 695 C CA . ASP A 1 89 ? -10.921 -12.601 24.283 1.00 81.00 89 ASP A CA 1
ATOM 696 C C . ASP A 1 89 ? -11.079 -11.121 24.669 1.00 81.00 89 ASP A C 1
ATOM 698 O O . ASP A 1 89 ? -10.999 -10.782 25.852 1.00 81.00 89 ASP A O 1
ATOM 702 N N . GLY A 1 90 ? -11.360 -10.251 23.694 1.00 79.19 90 GLY A N 1
ATOM 703 C CA . GLY A 1 90 ? -11.539 -8.812 23.878 1.00 79.19 90 GLY A CA 1
ATOM 704 C C . GLY A 1 90 ? -10.245 -8.075 24.220 1.00 79.19 90 GLY A C 1
ATOM 705 O O . GLY A 1 90 ? -10.298 -6.952 24.724 1.00 79.19 90 GLY A O 1
ATOM 706 N N . THR A 1 91 ? -9.079 -8.696 24.020 1.00 85.38 91 THR A N 1
ATOM 707 C CA . THR A 1 91 ? -7.797 -8.063 24.327 1.00 85.38 91 THR A CA 1
ATOM 708 C C . THR A 1 91 ? -7.341 -7.148 23.199 1.00 85.38 91 THR A C 1
ATOM 710 O O . THR A 1 91 ? -7.435 -7.463 22.012 1.00 85.38 91 THR A O 1
ATOM 713 N N . THR A 1 92 ? -6.770 -6.006 23.577 1.00 87.19 92 THR A N 1
ATOM 714 C CA . THR A 1 92 ? -6.204 -5.039 22.635 1.00 87.19 92 THR A CA 1
ATOM 715 C C . THR A 1 92 ? -4.693 -4.962 22.805 1.00 87.19 92 THR A C 1
ATOM 717 O O . THR A 1 92 ? -4.188 -4.716 23.902 1.00 87.19 92 THR A O 1
ATOM 720 N N . SER A 1 93 ? -3.971 -5.107 21.699 1.00 89.94 93 SER A N 1
ATOM 721 C CA . SER A 1 93 ? -2.548 -4.788 21.602 1.00 89.94 93 SER A CA 1
ATOM 722 C C . SER A 1 93 ? -2.390 -3.403 20.985 1.00 89.94 93 SER A C 1
ATOM 724 O O . SER A 1 93 ? -2.684 -3.186 19.814 1.00 89.94 93 SER A O 1
ATOM 726 N N . VAL A 1 94 ? -1.964 -2.445 21.801 1.00 90.75 94 VAL A N 1
ATOM 727 C CA . VAL A 1 94 ? -1.796 -1.049 21.392 1.00 90.75 94 VAL A CA 1
ATOM 728 C C . VAL A 1 94 ? -0.461 -0.873 20.672 1.00 90.75 94 VAL A C 1
ATOM 730 O O . VAL A 1 94 ? 0.580 -1.231 21.222 1.00 90.75 94 VAL A O 1
ATOM 733 N N . ILE A 1 95 ? -0.495 -0.290 19.472 1.00 92.12 95 ILE A N 1
ATOM 734 C CA . ILE A 1 95 ? 0.694 -0.008 18.657 1.00 92.12 95 ILE A CA 1
ATOM 735 C C . ILE A 1 95 ? 1.067 1.473 18.802 1.00 92.12 95 ILE A C 1
ATOM 737 O O . ILE A 1 95 ? 2.166 1.788 19.258 1.00 92.12 95 ILE A O 1
ATOM 741 N N . TYR A 1 96 ? 0.128 2.382 18.508 1.00 92.69 96 TYR A N 1
ATOM 742 C CA . TYR A 1 96 ? 0.290 3.831 18.675 1.00 92.69 96 TYR A CA 1
ATOM 743 C C . TYR A 1 96 ? -0.893 4.456 19.409 1.00 92.69 96 TYR A C 1
ATOM 745 O O . TYR A 1 96 ? -2.051 4.115 19.157 1.00 92.69 96 TYR A O 1
ATOM 753 N N . THR A 1 97 ? -0.595 5.413 20.291 1.00 91.44 97 THR A N 1
ATOM 754 C CA . THR A 1 97 ? -1.608 6.274 20.914 1.00 91.44 97 THR A CA 1
ATOM 755 C C . THR A 1 97 ? -1.127 7.715 20.974 1.00 91.44 97 THR A C 1
ATOM 757 O O . THR A 1 97 ? 0.070 7.940 21.174 1.00 91.44 97 THR A O 1
ATOM 760 N N . PRO A 1 98 ? -2.035 8.699 20.909 1.00 87.31 98 PRO A N 1
ATOM 761 C CA . PRO A 1 98 ? -1.669 10.114 20.963 1.00 87.31 98 PRO A CA 1
ATOM 762 C C . PRO A 1 98 ? -0.904 10.504 22.237 1.00 87.31 98 PRO A C 1
ATOM 764 O O . PRO A 1 98 ? -0.109 11.440 22.229 1.00 87.31 98 PRO A O 1
ATOM 767 N N . GLU A 1 99 ? -1.130 9.797 23.347 1.00 86.00 99 GLU A N 1
ATOM 768 C CA . GLU A 1 99 ? -0.541 10.111 24.653 1.00 86.00 99 GLU A CA 1
ATOM 769 C C . GLU A 1 99 ? 0.869 9.547 24.838 1.00 86.00 99 GLU A C 1
ATOM 771 O O . GLU A 1 99 ? 1.652 10.102 25.610 1.00 86.00 99 GLU A O 1
ATOM 776 N N . SER A 1 100 ? 1.178 8.422 24.188 1.00 85.62 100 SER A N 1
ATOM 777 C CA . SER A 1 100 ? 2.423 7.676 24.414 1.00 85.62 100 SER A CA 1
ATOM 778 C C . SER A 1 100 ? 3.346 7.668 23.203 1.00 85.62 100 SER A C 1
ATOM 780 O O . SER A 1 100 ? 4.563 7.780 23.356 1.00 85.62 100 SER A O 1
ATOM 782 N N . ASN A 1 101 ? 2.774 7.544 22.008 1.00 84.75 101 ASN A N 1
ATOM 783 C CA . ASN A 1 101 ? 3.491 7.434 20.753 1.00 84.75 101 ASN A CA 1
ATOM 784 C C . ASN A 1 101 ? 2.583 7.875 19.594 1.00 84.75 101 ASN A C 1
ATOM 786 O O . ASN A 1 101 ? 1.874 7.065 19.000 1.00 84.75 101 ASN A O 1
ATOM 790 N N . ASP A 1 102 ? 2.596 9.173 19.296 1.00 86.81 102 ASP A N 1
ATOM 791 C CA . ASP A 1 102 ? 1.694 9.861 18.357 1.00 86.81 102 ASP A CA 1
ATOM 792 C C . ASP A 1 102 ? 2.111 9.695 16.879 1.00 86.81 102 ASP A C 1
ATOM 794 O O . ASP A 1 102 ? 1.960 10.603 16.065 1.00 86.81 102 ASP A O 1
ATOM 798 N N . LEU A 1 103 ? 2.650 8.524 16.526 1.00 91.88 103 LEU A N 1
ATOM 799 C CA . LEU A 1 103 ? 3.018 8.171 15.148 1.00 91.88 103 LEU A CA 1
ATOM 800 C C . LEU A 1 103 ? 1.833 7.637 14.334 1.00 91.88 103 LEU A C 1
ATOM 802 O O . LEU A 1 103 ? 1.948 7.456 13.128 1.00 91.88 103 LEU A O 1
ATOM 806 N N . GLY A 1 104 ? 0.666 7.428 14.958 1.00 89.31 104 GLY A N 1
ATOM 807 C CA . GLY A 1 104 ? -0.543 6.980 14.257 1.00 89.31 104 GLY A CA 1
ATOM 808 C C . GLY A 1 104 ? -0.979 7.927 13.131 1.00 89.31 104 GLY A C 1
ATOM 809 O O . GLY A 1 104 ? -1.553 7.481 12.146 1.00 89.31 104 GLY A O 1
ATOM 810 N N . ARG A 1 105 ? -0.668 9.226 13.240 1.00 88.81 105 ARG A N 1
ATOM 811 C CA . ARG A 1 105 ? -0.959 10.222 12.192 1.00 88.81 105 ARG A CA 1
ATOM 812 C C . ARG A 1 105 ? -0.105 10.057 10.932 1.00 88.81 105 ARG A C 1
ATOM 814 O O . ARG A 1 105 ? -0.484 10.579 9.889 1.00 88.81 105 ARG A O 1
ATOM 821 N N . ASP A 1 106 ? 1.060 9.428 11.075 1.00 92.75 106 ASP A N 1
ATOM 822 C CA . ASP A 1 106 ? 2.084 9.321 10.035 1.00 92.75 106 ASP A CA 1
ATOM 823 C C . ASP A 1 106 ? 1.999 7.969 9.306 1.00 92.75 106 ASP A C 1
ATOM 825 O O . ASP A 1 106 ? 2.761 7.722 8.377 1.00 92.75 106 ASP A O 1
ATOM 829 N N . VAL A 1 107 ? 1.068 7.092 9.708 1.00 94.50 107 VAL A N 1
ATOM 830 C CA . VAL A 1 107 ? 0.808 5.812 9.040 1.00 94.50 107 VAL A CA 1
ATOM 831 C C . VAL A 1 107 ? 0.279 6.071 7.627 1.00 94.50 107 VAL A C 1
ATOM 833 O O . VAL A 1 107 ? -0.810 6.616 7.453 1.00 94.50 107 VAL A O 1
ATOM 836 N N . ASN A 1 108 ? 1.047 5.660 6.616 1.00 91.62 108 ASN A N 1
ATOM 837 C CA . ASN A 1 108 ? 0.711 5.876 5.205 1.00 91.62 108 ASN A CA 1
ATOM 838 C C . ASN A 1 108 ? -0.303 4.863 4.654 1.00 91.62 108 ASN A C 1
ATOM 840 O O . ASN A 1 108 ? -1.100 5.213 3.786 1.00 91.62 108 ASN A O 1
ATOM 844 N N . PHE A 1 109 ? -0.233 3.615 5.118 1.00 93.50 109 PHE A N 1
ATOM 845 C CA . PHE A 1 109 ? -1.103 2.504 4.727 1.00 93.50 109 PHE A CA 1
ATOM 846 C C . PHE A 1 109 ? -1.015 1.389 5.775 1.00 93.50 109 PHE A C 1
ATOM 848 O O . PHE A 1 109 ? -0.017 1.321 6.500 1.00 93.50 109 PHE A O 1
ATOM 855 N N . VAL A 1 110 ? -2.007 0.502 5.819 1.00 94.25 110 VAL A N 1
ATOM 856 C CA . VAL A 1 110 ? -1.969 -0.764 6.562 1.00 94.25 110 VAL A CA 1
ATOM 857 C C . VAL A 1 110 ? -2.318 -1.890 5.595 1.00 94.25 110 VAL A C 1
ATOM 859 O O . VAL A 1 110 ? -3.248 -1.752 4.807 1.00 94.25 110 VAL A O 1
ATOM 862 N N . LYS A 1 111 ? -1.551 -2.985 5.603 1.00 93.06 111 LYS A N 1
ATOM 863 C CA . LYS A 1 111 ? -1.807 -4.105 4.691 1.00 93.06 111 LYS A CA 1
ATOM 864 C C . LYS A 1 111 ? -1.366 -5.447 5.249 1.00 93.06 111 LYS A C 1
ATOM 866 O O . LYS A 1 111 ? -0.298 -5.537 5.853 1.00 93.06 111 LYS A O 1
ATOM 871 N N . SER A 1 112 ? -2.146 -6.495 5.001 1.00 91.69 112 SER A N 1
ATOM 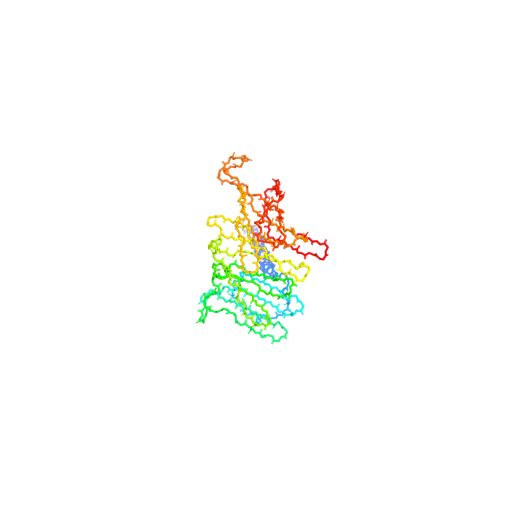872 C CA . SER A 1 112 ? -1.753 -7.872 5.318 1.00 91.69 112 SER A CA 1
ATOM 873 C C . SER A 1 112 ? -0.918 -8.500 4.205 1.00 91.69 112 SER A C 1
ATOM 875 O O . SER A 1 112 ? -1.275 -8.444 3.028 1.00 91.69 112 SER A O 1
ATOM 877 N N . MET A 1 113 ? 0.206 -9.106 4.583 1.00 91.19 113 MET A N 1
ATOM 878 C CA . MET A 1 113 ? 1.052 -9.909 3.704 1.00 91.19 113 MET A CA 1
ATOM 879 C C . MET A 1 113 ? 0.600 -11.379 3.695 1.00 91.19 113 MET A C 1
ATOM 881 O O . MET A 1 113 ? -0.045 -11.835 4.641 1.00 91.19 113 MET A O 1
ATOM 885 N N . PRO A 1 114 ? 0.953 -12.170 2.660 1.00 87.94 114 PRO A N 1
ATOM 886 C CA . PRO A 1 114 ? 0.492 -13.558 2.526 1.00 87.94 114 PRO A CA 1
ATOM 887 C C . PRO A 1 114 ? 0.875 -14.503 3.676 1.00 87.94 114 PRO A C 1
ATOM 889 O O . PRO A 1 114 ? 0.273 -15.566 3.821 1.00 87.94 114 PRO A O 1
ATOM 892 N N . ASP A 1 115 ? 1.895 -14.166 4.465 1.00 86.38 115 ASP A N 1
ATOM 893 C CA . ASP A 1 115 ? 2.321 -14.930 5.642 1.00 86.38 115 ASP A CA 1
ATOM 894 C C . ASP A 1 115 ? 1.604 -14.508 6.943 1.00 86.38 115 ASP A C 1
ATOM 896 O O . ASP A 1 115 ? 1.862 -15.079 8.007 1.00 86.38 115 ASP A O 1
ATOM 900 N N . GLY A 1 116 ? 0.695 -13.533 6.858 1.00 87.88 116 GLY A N 1
ATOM 901 C CA . GLY A 1 116 ? -0.048 -12.960 7.975 1.00 87.88 116 GLY A CA 1
ATOM 902 C C . GLY A 1 116 ? 0.666 -11.813 8.697 1.00 87.88 116 GLY A C 1
ATOM 903 O O . GLY A 1 116 ? 0.128 -11.318 9.688 1.00 87.88 116 GLY A O 1
ATOM 904 N N . GLU A 1 117 ? 1.853 -11.377 8.253 1.00 91.88 117 GLU A N 1
ATOM 905 C CA . GLU A 1 117 ? 2.474 -10.140 8.743 1.00 91.88 117 GLU A CA 1
ATOM 906 C C . GLU A 1 117 ? 1.614 -8.931 8.340 1.00 91.88 117 GLU A C 1
ATOM 908 O O . GLU A 1 117 ? 1.223 -8.788 7.183 1.00 91.88 117 GLU A O 1
ATOM 913 N N . ILE A 1 118 ? 1.322 -8.035 9.286 1.00 93.19 118 ILE A N 1
ATOM 914 C CA . ILE A 1 118 ? 0.708 -6.739 8.968 1.00 93.19 118 ILE A CA 1
ATOM 915 C C . ILE A 1 118 ? 1.814 -5.725 8.779 1.00 93.19 118 ILE A C 1
ATOM 917 O O . ILE A 1 118 ? 2.598 -5.489 9.695 1.00 93.19 118 ILE A O 1
ATOM 921 N N . VAL A 1 119 ? 1.862 -5.099 7.614 1.00 95.69 119 VAL A N 1
ATOM 922 C CA . VAL A 1 119 ? 2.885 -4.119 7.273 1.00 95.69 119 VAL A CA 1
ATOM 923 C C . VAL A 1 119 ? 2.290 -2.728 7.116 1.00 95.69 119 VAL A C 1
ATOM 925 O O . VAL A 1 119 ? 1.179 -2.547 6.621 1.00 95.69 119 VAL A O 1
ATOM 928 N N . PHE A 1 120 ? 3.052 -1.734 7.552 1.00 96.19 120 PHE A N 1
ATOM 929 C CA . PHE A 1 120 ? 2.715 -0.320 7.444 1.00 96.19 120 PHE A CA 1
ATOM 930 C C . PHE A 1 120 ? 3.995 0.521 7.400 1.00 96.19 120 PHE A C 1
ATOM 932 O O . PHE A 1 120 ? 5.089 0.042 7.697 1.00 96.19 120 PHE A O 1
ATOM 939 N N . SER A 1 121 ? 3.888 1.795 7.033 1.00 97.06 121 SER A N 1
ATOM 940 C CA . SER A 1 121 ? 5.026 2.722 7.004 1.00 97.06 121 SER A CA 1
ATOM 941 C C . SER A 1 121 ? 4.668 4.025 7.707 1.00 97.06 121 SER A C 1
ATOM 943 O O . SER A 1 121 ? 3.568 4.535 7.509 1.00 97.06 121 SER A O 1
ATOM 945 N N . VAL A 1 122 ? 5.597 4.543 8.518 1.00 95.44 122 VAL A N 1
ATOM 946 C CA . VAL A 1 122 ? 5.477 5.832 9.235 1.00 95.44 122 VAL A CA 1
ATOM 947 C C . VAL A 1 122 ? 6.610 6.808 8.914 1.00 95.44 122 VAL A C 1
ATOM 949 O O . VAL A 1 122 ? 6.610 7.943 9.382 1.00 95.44 122 VAL A O 1
ATOM 952 N N . SER A 1 123 ? 7.623 6.370 8.161 1.00 94.62 123 SER A N 1
ATOM 953 C CA . SER A 1 123 ? 8.772 7.200 7.807 1.00 94.62 123 SER A CA 1
ATOM 954 C C . SER A 1 123 ? 9.393 6.778 6.475 1.00 94.62 123 SER A C 1
ATOM 956 O O . SER A 1 123 ? 9.148 5.678 5.971 1.00 94.62 123 SER A O 1
ATOM 958 N N . ASP A 1 124 ? 10.175 7.680 5.880 1.00 95.94 124 ASP A N 1
ATOM 959 C CA . ASP A 1 124 ? 10.854 7.423 4.610 1.00 95.94 124 ASP A CA 1
ATOM 960 C C . ASP A 1 124 ? 11.797 6.219 4.715 1.00 95.94 124 ASP A C 1
ATOM 962 O O . ASP A 1 124 ? 12.490 6.034 5.716 1.00 95.94 124 ASP A O 1
ATOM 966 N N . ASN A 1 125 ? 11.854 5.417 3.650 1.00 96.75 125 ASN A N 1
ATOM 967 C CA . ASN A 1 125 ? 12.684 4.215 3.538 1.00 96.75 125 ASN A CA 1
ATOM 968 C C . ASN A 1 125 ? 12.447 3.163 4.637 1.00 96.75 125 ASN A C 1
ATOM 970 O O . ASN A 1 125 ? 13.260 2.251 4.768 1.00 96.75 125 ASN A O 1
ATOM 974 N N . GLN A 1 126 ? 11.347 3.234 5.385 1.00 97.06 126 GLN A N 1
ATOM 975 C CA . GLN A 1 126 ? 11.068 2.307 6.473 1.00 97.06 126 GLN A CA 1
ATOM 976 C C . GLN A 1 126 ? 9.728 1.611 6.265 1.00 97.06 126 GLN A C 1
ATOM 978 O O . GLN A 1 126 ? 8.695 2.252 6.049 1.00 97.06 126 GLN A O 1
ATOM 983 N N . LEU A 1 127 ? 9.746 0.288 6.392 1.00 96.88 127 LEU A N 1
ATOM 984 C CA . LEU A 1 127 ? 8.546 -0.524 6.533 1.00 96.88 127 LEU A CA 1
ATOM 985 C C . LEU A 1 127 ? 8.558 -1.175 7.912 1.00 96.88 127 LEU A C 1
ATOM 987 O O . LEU A 1 127 ? 9.593 -1.660 8.362 1.00 96.88 127 LEU A O 1
ATOM 991 N N . ILE A 1 128 ? 7.418 -1.198 8.581 1.00 96.62 128 ILE A N 1
ATOM 992 C CA . ILE A 1 128 ? 7.245 -1.838 9.878 1.00 96.62 128 ILE A CA 1
ATOM 993 C C . ILE A 1 128 ? 6.301 -3.015 9.689 1.00 96.62 128 ILE A C 1
ATOM 995 O O . ILE A 1 128 ? 5.221 -2.849 9.134 1.00 96.62 128 ILE A O 1
ATOM 999 N N . GLY A 1 129 ? 6.723 -4.189 10.142 1.00 95.12 129 GLY A N 1
ATOM 1000 C CA . GLY A 1 129 ? 5.915 -5.398 10.188 1.00 95.12 129 GLY A CA 1
ATOM 1001 C C . GLY A 1 129 ? 5.461 -5.728 11.605 1.00 95.12 129 GLY A C 1
ATOM 1002 O O . GLY A 1 129 ? 6.202 -5.526 12.571 1.00 95.12 129 GLY A O 1
ATOM 1003 N N . LEU A 1 130 ? 4.243 -6.241 11.733 1.00 92.19 130 LEU A N 1
ATOM 1004 C CA . LEU A 1 130 ? 3.663 -6.767 12.962 1.00 92.19 130 LEU A CA 1
ATOM 1005 C C . LEU A 1 130 ? 3.394 -8.249 12.770 1.00 92.19 130 LEU A C 1
ATOM 1007 O O . LEU A 1 130 ? 2.579 -8.644 11.937 1.00 92.19 130 LEU A O 1
ATOM 1011 N N . GLN A 1 131 ? 4.039 -9.065 13.593 1.00 85.50 131 GLN A N 1
ATOM 1012 C CA . GLN A 1 131 ? 3.822 -10.503 13.599 1.00 85.50 131 GLN A CA 1
ATOM 1013 C C . GLN A 1 131 ? 3.776 -10.999 15.040 1.00 85.50 131 GLN A C 1
ATOM 1015 O O . GLN A 1 131 ? 4.734 -10.841 15.794 1.00 85.50 131 GLN A O 1
ATOM 1020 N N . SER A 1 132 ? 2.654 -11.602 15.447 1.00 76.38 132 SER A N 1
ATOM 1021 C CA . SER A 1 132 ? 2.474 -12.150 16.806 1.00 76.38 132 SER A CA 1
ATOM 1022 C C . SER A 1 132 ? 2.836 -11.156 17.929 1.00 76.38 132 SER A C 1
ATOM 1024 O O . SER A 1 132 ? 3.561 -11.503 18.862 1.00 76.38 132 SER A O 1
ATOM 1026 N N . ASN A 1 133 ? 2.364 -9.907 17.825 1.00 71.81 133 ASN A N 1
ATOM 1027 C CA . ASN A 1 133 ? 2.671 -8.782 18.726 1.00 71.81 133 ASN A CA 1
ATOM 1028 C C . ASN A 1 133 ? 4.137 -8.309 18.751 1.00 71.81 133 ASN A C 1
ATOM 1030 O O . ASN A 1 133 ? 4.485 -7.441 19.555 1.00 71.81 133 ASN A O 1
ATOM 1034 N N . LEU A 1 134 ? 5.004 -8.837 17.886 1.00 85.62 134 LEU A N 1
ATOM 1035 C CA . LEU A 1 134 ? 6.345 -8.303 17.683 1.00 85.62 134 LEU A CA 1
ATOM 1036 C C . LEU A 1 134 ? 6.32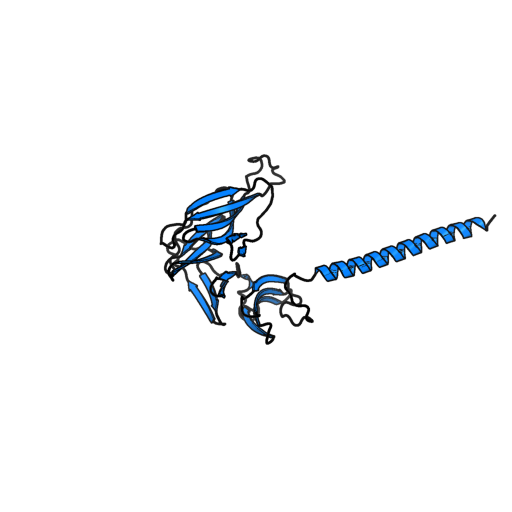3 -7.279 16.550 1.00 85.62 134 LEU A C 1
ATOM 1038 O O . LEU A 1 134 ? 5.817 -7.561 15.467 1.00 85.62 134 LEU A O 1
ATOM 1042 N N . MET A 1 135 ? 6.918 -6.116 16.805 1.00 90.62 135 MET A N 1
ATOM 1043 C CA . MET A 1 135 ? 7.151 -5.093 15.793 1.00 90.62 135 MET A CA 1
ATOM 1044 C C . MET A 1 135 ? 8.570 -5.234 15.238 1.00 90.62 135 MET A C 1
ATOM 1046 O O . MET A 1 135 ? 9.545 -5.184 15.993 1.00 90.62 135 MET A O 1
ATOM 1050 N N . VAL A 1 136 ? 8.685 -5.405 13.924 1.00 93.62 136 VAL A N 1
ATOM 1051 C CA . VAL A 1 136 ? 9.949 -5.549 13.195 1.00 93.62 136 VAL A CA 1
ATOM 1052 C C . VAL A 1 136 ? 10.105 -4.358 12.259 1.00 93.62 136 VAL A C 1
ATOM 1054 O O . VAL A 1 136 ? 9.217 -4.081 11.462 1.00 93.62 136 VAL A O 1
ATOM 1057 N N . SER A 1 137 ? 11.232 -3.647 12.348 1.00 95.00 137 SER A N 1
ATOM 1058 C CA . SER A 1 137 ? 11.546 -2.563 11.411 1.00 95.00 137 SER A CA 1
ATOM 1059 C C . SER A 1 137 ? 12.435 -3.068 10.278 1.00 95.00 137 SER A C 1
ATOM 1061 O O . SER A 1 137 ? 13.493 -3.657 10.523 1.00 95.00 137 SER A O 1
ATOM 1063 N N . TYR A 1 138 ? 12.026 -2.793 9.045 1.00 95.62 138 TYR A N 1
ATOM 1064 C CA . TYR A 1 138 ? 12.789 -2.996 7.823 1.00 95.62 138 TYR A CA 1
ATOM 1065 C C . TYR A 1 138 ? 13.298 -1.636 7.332 1.00 95.62 138 TYR A C 1
ATOM 1067 O O . TYR A 1 138 ? 12.590 -0.899 6.646 1.00 95.62 138 TYR A O 1
ATOM 1075 N N . GLU A 1 139 ? 14.540 -1.311 7.691 1.00 97.25 139 GLU A N 1
ATOM 1076 C CA . GLU A 1 139 ? 15.222 -0.092 7.243 1.00 97.25 139 GLU A CA 1
ATOM 1077 C C . GLU A 1 139 ? 15.847 -0.315 5.863 1.00 97.25 139 GLU A C 1
ATOM 1079 O O . GLU A 1 139 ? 16.791 -1.100 5.712 1.00 97.25 139 GLU A O 1
ATOM 1084 N N . TYR A 1 140 ? 15.346 0.381 4.847 1.00 97.25 140 TYR A N 1
ATOM 1085 C CA . TYR A 1 140 ? 15.860 0.282 3.488 1.00 97.25 140 TYR A CA 1
ATOM 1086 C C . TYR A 1 140 ? 17.014 1.247 3.236 1.00 97.25 140 TYR A C 1
ATOM 1088 O O . TYR A 1 140 ? 17.022 2.402 3.661 1.00 97.25 140 TYR A O 1
ATOM 1096 N N . SER A 1 141 ? 18.003 0.778 2.475 1.00 96.50 141 SER A N 1
ATOM 1097 C CA . SER A 1 141 ? 19.151 1.599 2.092 1.00 96.50 141 SER A CA 1
ATOM 1098 C C . SER A 1 141 ? 18.726 2.869 1.344 1.00 96.50 141 SER A C 1
ATOM 1100 O O . SER A 1 141 ? 17.897 2.830 0.435 1.00 96.50 141 SER A O 1
ATOM 1102 N N . THR A 1 142 ? 19.376 3.990 1.659 1.00 96.00 142 THR A N 1
ATOM 1103 C CA . THR A 1 142 ? 19.179 5.284 0.986 1.00 96.00 142 THR A CA 1
ATOM 1104 C C . THR A 1 142 ? 20.047 5.458 -0.264 1.00 96.00 142 THR A C 1
ATOM 1106 O O . THR A 1 142 ? 20.018 6.514 -0.898 1.00 96.00 142 THR A O 1
ATOM 1109 N N . ASN A 1 143 ? 20.807 4.429 -0.666 1.00 94.12 143 ASN A N 1
ATOM 1110 C CA . ASN A 1 143 ? 21.716 4.485 -1.819 1.00 94.12 143 ASN A CA 1
ATOM 1111 C C . ASN A 1 143 ? 21.006 4.867 -3.127 1.00 94.12 143 ASN A C 1
ATOM 1113 O O . ASN A 1 143 ? 21.591 5.550 -3.964 1.00 94.12 143 ASN A O 1
ATOM 1117 N N . ASN A 1 144 ? 19.745 4.455 -3.287 1.00 94.31 144 ASN A N 1
ATOM 1118 C CA . ASN A 1 144 ? 18.915 4.780 -4.449 1.00 94.31 144 ASN A CA 1
ATOM 1119 C C . ASN A 1 144 ? 17.902 5.906 -4.171 1.00 94.31 144 ASN A C 1
ATOM 1121 O O . ASN A 1 144 ? 16.926 6.054 -4.913 1.00 94.31 144 ASN A O 1
ATOM 1125 N N . GLY A 1 145 ? 18.150 6.715 -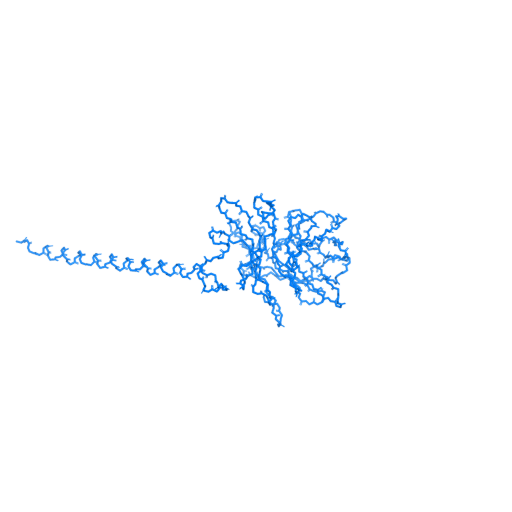3.139 1.00 94.12 145 GLY A N 1
ATOM 1126 C CA . GLY A 1 145 ? 17.352 7.881 -2.770 1.00 94.12 145 GLY A CA 1
ATOM 1127 C C . GLY A 1 145 ? 16.563 7.709 -1.474 1.00 94.12 145 GLY A C 1
ATOM 1128 O O . GLY A 1 145 ? 16.505 6.624 -0.891 1.00 94.12 145 GLY A O 1
ATOM 1129 N N . VAL A 1 146 ? 15.962 8.819 -1.049 1.00 95.69 146 VAL A N 1
ATOM 1130 C CA . VAL A 1 146 ? 15.019 8.883 0.071 1.00 95.69 146 VAL A CA 1
ATOM 1131 C C . VAL A 1 146 ? 13.605 8.960 -0.497 1.00 95.69 146 VAL A C 1
ATOM 1133 O O . VAL A 1 146 ? 13.366 9.772 -1.394 1.00 95.69 146 VAL A O 1
ATOM 1136 N N . PHE A 1 147 ? 12.703 8.102 -0.028 1.00 96.06 147 PHE A N 1
ATOM 1137 C CA . PHE A 1 147 ? 11.346 7.973 -0.559 1.00 96.06 147 PHE A CA 1
ATOM 1138 C C . PHE A 1 147 ? 10.362 7.498 0.515 1.00 96.06 147 PHE A C 1
ATOM 1140 O O . PHE A 1 147 ? 10.695 6.658 1.352 1.00 96.06 147 PHE A O 1
ATOM 1147 N N . GLY A 1 148 ? 9.123 7.980 0.431 1.00 96.31 148 GLY A N 1
ATOM 1148 C CA . GLY A 1 148 ? 8.012 7.451 1.221 1.00 96.31 148 GLY A CA 1
ATOM 1149 C C . GLY A 1 148 ? 7.469 6.159 0.609 1.00 96.31 148 GLY A C 1
ATOM 1150 O O . GLY A 1 148 ? 7.489 6.000 -0.616 1.00 96.31 148 GLY A O 1
ATOM 1151 N N . ILE A 1 149 ? 6.968 5.250 1.445 1.00 98.06 149 ILE A N 1
ATOM 1152 C CA . ILE A 1 149 ? 6.300 4.013 1.015 1.00 98.06 149 ILE A CA 1
ATOM 1153 C C . ILE A 1 149 ? 4.791 4.201 1.175 1.00 98.06 149 ILE A C 1
ATOM 1155 O O . ILE A 1 149 ? 4.327 4.598 2.243 1.00 98.06 149 ILE A O 1
ATOM 1159 N N . LEU A 1 150 ? 4.046 3.942 0.103 1.00 96.31 150 LEU A N 1
ATOM 1160 C CA . LEU A 1 150 ? 2.607 4.198 0.005 1.00 96.31 150 LEU A CA 1
ATOM 1161 C C . LEU A 1 150 ? 1.768 2.920 -0.101 1.00 96.31 150 LEU A C 1
ATOM 1163 O O . LEU A 1 150 ? 0.590 2.960 0.218 1.00 96.31 150 LEU A O 1
ATOM 1167 N N . ASP A 1 151 ? 2.354 1.831 -0.593 1.00 96.81 151 ASP A N 1
ATOM 1168 C CA . ASP A 1 151 ? 1.772 0.484 -0.619 1.00 96.81 151 ASP A CA 1
ATOM 1169 C C . ASP A 1 151 ? 2.911 -0.531 -0.832 1.00 96.81 151 ASP A C 1
ATOM 1171 O O . ASP A 1 151 ? 4.020 -0.167 -1.252 1.00 96.81 151 ASP A O 1
ATOM 1175 N N . VAL A 1 152 ? 2.648 -1.805 -0.568 1.00 97.00 152 VAL A N 1
ATOM 1176 C CA . VAL A 1 152 ? 3.580 -2.917 -0.767 1.00 97.00 152 VAL A CA 1
ATOM 1177 C C . VAL A 1 152 ? 2.836 -4.160 -1.236 1.00 97.00 152 VAL A C 1
ATOM 1179 O O . VAL A 1 152 ? 1.718 -4.445 -0.818 1.00 97.00 152 VAL A O 1
ATOM 1182 N N . ALA A 1 153 ? 3.478 -4.924 -2.109 1.00 95.75 153 ALA A N 1
ATOM 1183 C CA . ALA A 1 153 ? 3.056 -6.268 -2.457 1.00 95.75 153 ALA A CA 1
ATOM 1184 C C . ALA A 1 153 ? 4.187 -7.250 -2.179 1.00 95.75 153 ALA A C 1
ATOM 1186 O O . ALA A 1 153 ? 5.363 -6.942 -2.404 1.00 95.75 153 ALA A O 1
ATOM 1187 N N . GLU A 1 154 ? 3.808 -8.452 -1.760 1.00 93.75 154 GLU A N 1
ATOM 1188 C CA . GLU A 1 154 ? 4.728 -9.549 -1.519 1.00 93.75 154 GLU A CA 1
ATOM 1189 C C . GLU A 1 154 ? 4.454 -10.749 -2.400 1.00 93.75 154 GLU A C 1
ATOM 1191 O O . GLU A 1 154 ? 3.314 -11.142 -2.645 1.00 93.75 154 GLU A O 1
ATOM 1196 N N . GLN A 1 155 ? 5.542 -11.380 -2.819 1.00 90.12 155 GLN A N 1
ATOM 1197 C CA . GLN A 1 155 ? 5.502 -12.666 -3.477 1.00 90.12 155 GLN A CA 1
ATOM 1198 C C . GLN A 1 155 ? 6.642 -13.538 -2.980 1.00 90.12 155 GLN A C 1
ATOM 1200 O O . GLN A 1 155 ? 7.807 -13.154 -3.052 1.00 90.12 155 GLN A O 1
ATOM 1205 N N . THR A 1 156 ? 6.314 -14.754 -2.557 1.00 87.12 156 THR A N 1
ATOM 1206 C CA . THR A 1 156 ? 7.317 -15.759 -2.205 1.00 87.12 156 THR A CA 1
ATOM 1207 C C . THR A 1 156 ? 7.514 -16.713 -3.373 1.00 87.12 156 THR A C 1
ATOM 1209 O O . THR A 1 156 ? 6.624 -17.498 -3.699 1.00 87.12 156 THR A O 1
ATOM 1212 N N . THR A 1 157 ? 8.697 -16.669 -3.985 1.00 81.25 157 THR A N 1
ATOM 1213 C CA . THR A 1 157 ? 9.102 -17.592 -5.057 1.00 81.25 157 THR A CA 1
ATOM 1214 C C . THR A 1 157 ? 10.314 -18.385 -4.584 1.00 81.25 157 THR A C 1
ATOM 1216 O O . THR A 1 157 ? 11.293 -17.803 -4.126 1.00 81.25 157 THR A O 1
ATOM 1219 N N . ASP A 1 158 ? 10.239 -19.718 -4.638 1.00 82.12 158 ASP A N 1
ATOM 1220 C CA . ASP A 1 158 ? 11.315 -20.630 -4.210 1.00 82.12 158 ASP A CA 1
ATOM 1221 C C . ASP A 1 158 ? 11.858 -20.362 -2.789 1.00 82.12 158 ASP A C 1
ATOM 1223 O O . ASP A 1 158 ? 13.042 -20.536 -2.501 1.00 82.12 158 ASP A O 1
ATOM 1227 N N . GLY A 1 159 ? 10.975 -19.943 -1.875 1.00 80.56 159 GLY A N 1
ATOM 1228 C CA . GLY A 1 159 ? 11.319 -19.646 -0.479 1.00 80.56 159 GLY A CA 1
ATOM 1229 C C . GLY A 1 159 ? 11.984 -18.285 -0.258 1.00 80.56 159 GLY A C 1
ATOM 1230 O O . GLY A 1 159 ? 12.412 -18.001 0.859 1.00 80.56 159 GLY A O 1
ATOM 1231 N N . VAL A 1 160 ? 12.064 -17.443 -1.291 1.00 83.25 160 VAL A N 1
ATOM 1232 C CA . VAL A 1 160 ? 12.536 -16.059 -1.197 1.00 83.25 160 VAL A CA 1
ATOM 1233 C C . VAL A 1 160 ? 11.342 -15.119 -1.303 1.00 83.25 160 VAL A C 1
ATOM 1235 O O . VAL A 1 160 ? 10.659 -15.098 -2.328 1.00 83.25 160 VAL A O 1
ATOM 1238 N N . THR A 1 161 ? 11.105 -14.333 -0.252 1.00 88.62 161 THR A N 1
ATOM 1239 C CA . THR A 1 161 ? 10.104 -13.261 -0.258 1.00 88.62 161 THR A CA 1
ATOM 1240 C C . THR A 1 161 ? 10.650 -12.054 -1.009 1.00 88.62 161 THR A C 1
ATOM 1242 O O . THR A 1 161 ? 11.700 -11.505 -0.670 1.00 88.62 161 THR A O 1
ATOM 1245 N N . GLN A 1 162 ? 9.927 -11.645 -2.039 1.00 91.88 162 GLN A N 1
ATOM 1246 C CA . GLN A 1 162 ? 10.191 -10.469 -2.852 1.00 91.88 162 GLN A CA 1
ATOM 1247 C C . GLN A 1 162 ? 9.157 -9.404 -2.494 1.00 91.88 162 GLN A C 1
ATOM 1249 O O . GLN A 1 162 ? 7.975 -9.720 -2.364 1.00 91.88 162 GLN A O 1
ATOM 1254 N N . ARG A 1 163 ? 9.596 -8.150 -2.350 1.00 95.62 163 ARG A N 1
ATOM 1255 C CA . ARG A 1 163 ? 8.722 -7.002 -2.069 1.00 95.62 163 ARG A CA 1
ATOM 1256 C C . ARG A 1 163 ? 8.798 -5.993 -3.201 1.00 95.62 163 ARG A C 1
ATOM 1258 O O . ARG A 1 163 ? 9.891 -5.517 -3.520 1.00 95.62 163 ARG A O 1
ATOM 1265 N N . LEU A 1 164 ? 7.647 -5.639 -3.761 1.00 97.75 164 LEU A N 1
ATOM 1266 C CA . LEU A 1 164 ? 7.504 -4.495 -4.655 1.00 97.75 164 LEU A CA 1
ATOM 1267 C C . LEU A 1 164 ? 6.808 -3.366 -3.890 1.00 97.75 164 LEU A C 1
ATOM 1269 O O . LEU A 1 164 ? 5.707 -3.541 -3.376 1.00 97.75 164 LEU A O 1
ATOM 1273 N N . LEU A 1 165 ? 7.465 -2.214 -3.804 1.00 98.31 165 LEU A N 1
ATOM 1274 C CA . LEU A 1 165 ? 6.976 -1.032 -3.101 1.00 98.31 165 LEU A CA 1
ATOM 1275 C C . LEU A 1 165 ? 6.361 -0.053 -4.098 1.00 98.31 165 LEU A C 1
ATOM 1277 O O . LEU A 1 165 ? 6.989 0.251 -5.115 1.00 98.31 165 LEU A O 1
ATOM 1281 N N . LEU A 1 166 ? 5.195 0.500 -3.774 1.00 98.12 166 LEU A N 1
ATOM 1282 C CA . LEU A 1 166 ? 4.709 1.752 -4.349 1.00 98.12 166 LEU A CA 1
ATOM 1283 C C . LEU A 1 166 ? 5.313 2.908 -3.547 1.00 98.12 166 LEU A C 1
ATOM 1285 O O . LEU A 1 166 ? 5.111 3.003 -2.337 1.00 98.12 166 LEU A O 1
ATOM 1289 N N . THR A 1 167 ? 6.045 3.798 -4.208 1.00 97.75 167 THR A N 1
ATOM 1290 C CA . THR A 1 167 ? 6.853 4.828 -3.549 1.00 97.75 167 THR A CA 1
ATOM 1291 C C . THR A 1 167 ? 6.511 6.239 -4.010 1.00 97.75 167 THR A C 1
ATOM 1293 O O . THR A 1 167 ? 6.119 6.471 -5.159 1.00 97.75 167 THR A O 1
ATOM 1296 N N . GLN A 1 168 ? 6.682 7.204 -3.105 1.00 94.75 168 GLN A N 1
ATOM 1297 C CA . GLN A 1 168 ? 6.593 8.633 -3.395 1.00 94.75 168 GLN A CA 1
ATOM 1298 C C . GLN A 1 168 ? 7.949 9.147 -3.909 1.00 94.75 168 GLN A C 1
ATOM 1300 O O . GLN A 1 168 ? 8.903 9.3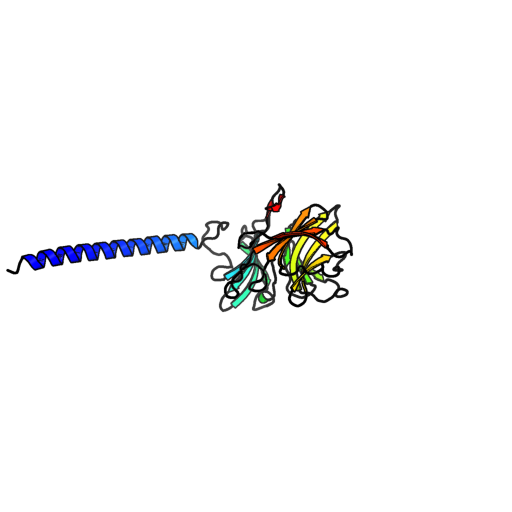06 -3.151 1.00 94.75 168 GLN A O 1
ATOM 1305 N N . GLU A 1 169 ? 8.017 9.462 -5.202 1.00 90.94 169 GLU A N 1
ATOM 1306 C CA . GLU A 1 169 ? 9.202 9.951 -5.918 1.00 90.94 169 GLU A CA 1
ATOM 1307 C C . GLU A 1 169 ? 9.055 11.452 -6.224 1.00 90.94 169 GLU A C 1
ATOM 1309 O O . GLU A 1 169 ? 8.673 11.880 -7.323 1.00 90.94 169 GLU A O 1
ATOM 1314 N N . GLY A 1 170 ? 9.315 12.291 -5.220 1.00 85.69 170 GLY A N 1
ATOM 1315 C CA . GLY A 1 170 ? 9.121 13.737 -5.325 1.00 85.69 170 GLY A CA 1
ATOM 1316 C C . GLY A 1 170 ? 7.637 14.106 -5.374 1.00 85.69 170 GLY A C 1
ATOM 1317 O O . GLY A 1 170 ? 6.963 14.057 -4.353 1.00 85.69 170 GLY A O 1
ATOM 1318 N N . GLN A 1 171 ? 7.124 14.516 -6.537 1.00 82.81 171 GLN A N 1
ATOM 1319 C CA . GLN A 1 171 ? 5.700 14.866 -6.727 1.00 82.81 171 GLN A CA 1
ATOM 1320 C C . GLN A 1 171 ? 4.877 13.750 -7.379 1.00 82.81 171 GLN A C 1
ATOM 1322 O O . GLN A 1 171 ? 3.675 13.900 -7.571 1.00 82.81 171 GLN A O 1
ATOM 1327 N N . ASN A 1 172 ? 5.519 12.647 -7.746 1.00 86.38 172 ASN A N 1
ATOM 1328 C CA . ASN A 1 172 ? 4.901 11.566 -8.493 1.00 86.38 172 ASN A CA 1
ATOM 1329 C C . ASN A 1 172 ? 5.072 10.246 -7.739 1.00 86.38 172 ASN A C 1
ATOM 1331 O O . ASN A 1 172 ? 5.901 10.144 -6.839 1.00 86.38 172 ASN A O 1
ATOM 1335 N N . LYS A 1 173 ? 4.324 9.223 -8.146 1.00 93.94 173 LYS A N 1
ATOM 1336 C CA . LYS A 1 173 ? 4.408 7.879 -7.572 1.00 93.94 173 LYS A CA 1
ATOM 1337 C C . LYS A 1 173 ? 5.031 6.904 -8.567 1.00 93.94 173 LYS A C 1
ATOM 1339 O O . LYS A 1 173 ? 4.768 7.006 -9.768 1.00 93.94 173 LYS A O 1
ATOM 1344 N N . SER A 1 174 ? 5.856 5.980 -8.090 1.00 96.25 174 SER A N 1
ATOM 1345 C CA . SER A 1 174 ? 6.474 4.934 -8.914 1.00 96.25 174 SER A CA 1
ATOM 1346 C C . SER A 1 174 ? 6.674 3.651 -8.111 1.00 96.25 174 SER A C 1
ATOM 1348 O O . SER A 1 174 ? 6.172 3.543 -7.000 1.00 96.25 174 SER A O 1
ATOM 1350 N N . PHE A 1 175 ? 7.386 2.678 -8.675 1.00 98.19 175 PHE A N 1
ATOM 1351 C CA . PHE A 1 175 ? 7.645 1.399 -8.026 1.00 98.19 175 PHE A CA 1
ATOM 1352 C C . PHE A 1 175 ? 9.131 1.135 -7.839 1.00 98.19 175 PHE A C 1
ATOM 1354 O O . PHE A 1 175 ? 9.950 1.488 -8.694 1.00 98.19 175 PHE A O 1
ATOM 1361 N N . ARG A 1 176 ? 9.464 0.466 -6.735 1.00 98.12 176 ARG A N 1
ATOM 1362 C CA . ARG A 1 176 ? 10.807 -0.037 -6.433 1.00 98.12 176 ARG A CA 1
ATOM 1363 C C . ARG A 1 176 ? 10.721 -1.478 -5.976 1.00 98.12 176 ARG A C 1
ATOM 1365 O O . ARG A 1 176 ? 9.920 -1.804 -5.107 1.00 98.12 176 ARG A O 1
ATOM 1372 N N . GLY A 1 177 ? 11.567 -2.324 -6.542 1.00 97.56 177 GLY A N 1
ATOM 1373 C CA . GLY A 1 177 ? 11.799 -3.651 -5.998 1.00 97.56 177 GLY A CA 1
ATOM 1374 C C . GLY A 1 177 ? 12.709 -3.568 -4.778 1.00 97.56 177 GLY A C 1
ATOM 1375 O O . GLY A 1 177 ? 13.502 -2.632 -4.667 1.00 97.56 177 GLY A O 1
ATOM 1376 N N . VAL A 1 178 ? 12.631 -4.536 -3.872 1.00 95.88 178 VAL A N 1
ATOM 1377 C CA . VAL A 1 178 ? 13.568 -4.666 -2.749 1.00 95.88 178 VAL A CA 1
ATOM 1378 C C . VAL A 1 178 ? 14.279 -6.008 -2.813 1.00 95.88 178 VAL A C 1
ATOM 1380 O O . VAL A 1 178 ? 13.646 -7.057 -2.743 1.00 95.88 178 VAL A O 1
ATOM 1383 N N . SER A 1 179 ? 15.610 -5.965 -2.852 1.00 90.00 179 SER A N 1
ATOM 1384 C CA . SER A 1 179 ? 16.469 -7.138 -2.686 1.00 90.00 179 SER A CA 1
ATOM 1385 C C . SER A 1 179 ? 17.410 -6.908 -1.509 1.00 90.00 179 SER A C 1
ATOM 1387 O O . SER A 1 179 ? 18.155 -5.932 -1.487 1.00 90.00 179 SER A O 1
ATOM 1389 N N . SER A 1 180 ? 17.377 -7.784 -0.501 1.00 87.44 180 SER A N 1
ATOM 1390 C CA . SER A 1 180 ? 18.275 -7.718 0.670 1.00 87.44 180 SER A CA 1
ATOM 1391 C C . SER A 1 180 ? 18.300 -6.350 1.382 1.00 87.44 180 SER A C 1
ATOM 1393 O O . SER A 1 180 ? 19.368 -5.842 1.716 1.00 87.44 180 SER A O 1
ATOM 1395 N N . LEU A 1 181 ? 17.127 -5.737 1.595 1.00 92.25 181 LEU A N 1
ATOM 1396 C CA . LEU A 1 181 ? 16.950 -4.376 2.145 1.00 92.25 181 LEU A CA 1
ATOM 1397 C C . LEU A 1 181 ? 17.536 -3.237 1.287 1.00 92.25 181 LEU A C 1
ATOM 1399 O O . LEU A 1 181 ? 17.577 -2.079 1.712 1.00 92.25 181 LEU A O 1
ATOM 1403 N N . ILE A 1 182 ? 17.969 -3.535 0.064 1.00 94.88 182 ILE A N 1
ATOM 1404 C CA . ILE A 1 182 ? 18.433 -2.548 -0.903 1.00 94.88 182 ILE A CA 1
ATOM 1405 C C . ILE A 1 182 ? 17.311 -2.352 -1.929 1.00 94.88 182 ILE A C 1
ATOM 1407 O O . ILE A 1 182 ? 17.023 -3.260 -2.714 1.00 94.88 182 ILE A O 1
ATOM 1411 N N . PRO A 1 183 ? 16.649 -1.184 -1.932 1.00 97.00 183 PRO A N 1
ATOM 1412 C CA . PRO A 1 183 ? 15.645 -0.880 -2.932 1.00 97.00 183 PRO A CA 1
ATOM 1413 C C . PRO A 1 183 ? 16.328 -0.628 -4.277 1.00 97.00 183 PRO A C 1
ATOM 1415 O O . PRO A 1 183 ? 17.395 -0.013 -4.332 1.00 97.00 183 PRO A O 1
ATOM 1418 N N . THR A 1 184 ? 15.711 -1.047 -5.375 1.00 97.81 184 THR A N 1
ATOM 1419 C CA . THR A 1 184 ? 16.147 -0.707 -6.736 1.00 97.81 184 THR A CA 1
ATOM 1420 C C . THR A 1 184 ? 16.004 0.804 -6.978 1.00 97.81 184 THR A C 1
ATOM 1422 O O . THR A 1 184 ? 15.302 1.497 -6.228 1.00 97.81 184 THR A O 1
ATOM 1425 N N . PRO A 1 185 ? 16.588 1.363 -8.053 1.00 96.88 185 PRO A N 1
ATOM 1426 C CA . PRO A 1 185 ? 16.121 2.642 -8.587 1.00 96.88 185 PRO A CA 1
ATOM 1427 C C . PRO A 1 185 ? 14.615 2.590 -8.888 1.00 96.88 185 PRO A C 1
ATOM 1429 O O . PRO A 1 185 ? 14.085 1.513 -9.178 1.00 96.88 185 PRO A O 1
ATOM 1432 N N . ALA A 1 186 ? 13.941 3.740 -8.830 1.00 96.56 186 ALA A N 1
ATOM 1433 C CA . ALA A 1 186 ? 12.527 3.844 -9.174 1.00 96.56 186 ALA A CA 1
ATOM 1434 C C . ALA A 1 186 ? 12.283 3.497 -10.649 1.00 96.56 186 ALA A C 1
ATOM 1436 O O . ALA A 1 186 ? 13.042 3.911 -11.531 1.00 96.56 186 ALA A O 1
ATOM 1437 N N . MET A 1 187 ? 11.190 2.783 -10.916 1.00 96.81 187 MET A N 1
ATOM 1438 C CA . MET A 1 187 ? 10.685 2.557 -12.268 1.00 96.81 187 MET A CA 1
ATOM 1439 C C . MET A 1 187 ? 10.459 3.896 -12.988 1.00 96.81 187 MET A C 1
ATOM 1441 O O . MET A 1 187 ? 10.116 4.914 -12.376 1.00 96.81 187 MET A O 1
ATOM 1445 N N . SER A 1 188 ? 10.641 3.903 -14.311 1.00 92.75 188 SER A N 1
ATOM 1446 C CA . SER A 1 188 ? 10.356 5.087 -15.128 1.00 92.75 188 SER A CA 1
ATOM 1447 C C . SER A 1 188 ? 8.893 5.517 -14.996 1.00 92.75 188 SER A C 1
ATOM 1449 O O . SER A 1 188 ? 7.978 4.694 -15.015 1.00 92.75 188 SER A O 1
ATOM 1451 N N . MET A 1 189 ? 8.673 6.827 -14.879 1.00 87.44 189 MET A N 1
ATOM 1452 C CA . MET A 1 189 ? 7.336 7.380 -14.664 1.00 87.44 189 MET A CA 1
ATOM 1453 C C . MET A 1 189 ? 6.455 7.174 -15.894 1.00 87.44 189 MET A C 1
ATOM 1455 O O . MET A 1 189 ? 6.910 7.311 -17.030 1.00 87.44 189 MET A O 1
ATOM 1459 N N . THR A 1 190 ? 5.170 6.921 -15.664 1.00 83.81 190 THR A N 1
ATOM 1460 C CA . THR A 1 190 ? 4.178 6.837 -16.739 1.00 83.81 190 THR A CA 1
ATOM 1461 C C . THR A 1 190 ? 3.408 8.147 -16.812 1.00 83.81 190 THR A C 1
ATOM 1463 O O . THR A 1 190 ? 2.751 8.546 -15.852 1.00 83.81 190 THR A O 1
ATOM 1466 N N . ALA A 1 191 ? 3.518 8.850 -17.939 1.00 83.44 191 ALA A N 1
ATOM 1467 C CA . ALA A 1 191 ? 2.898 10.160 -18.101 1.00 83.44 191 ALA A CA 1
ATOM 1468 C C . ALA A 1 191 ? 1.375 10.089 -17.898 1.00 83.44 191 ALA A C 1
ATOM 1470 O O . ALA A 1 191 ? 0.705 9.238 -18.476 1.00 83.44 191 ALA A O 1
ATOM 1471 N N . GLY A 1 192 ? 0.841 10.998 -17.079 1.00 85.69 192 GLY A N 1
ATOM 1472 C CA . GLY A 1 192 ? -0.595 11.094 -16.805 1.00 85.69 192 GLY A CA 1
ATOM 1473 C C . GLY A 1 192 ? -1.147 10.036 -15.848 1.00 85.69 192 GLY A C 1
ATOM 1474 O O . GLY A 1 192 ? -2.338 10.083 -15.561 1.00 85.69 192 GLY A O 1
ATOM 1475 N N . ILE A 1 193 ? -0.329 9.108 -15.335 1.00 91.19 193 ILE A N 1
ATOM 1476 C CA . ILE A 1 193 ? -0.771 8.076 -14.388 1.00 91.19 193 ILE A CA 1
ATOM 1477 C C . ILE A 1 193 ? -0.347 8.434 -12.966 1.00 91.19 193 ILE A C 1
ATOM 1479 O O . ILE A 1 193 ? 0.806 8.772 -12.709 1.00 91.19 193 ILE A O 1
ATOM 1483 N N . GLN A 1 194 ? -1.292 8.316 -12.039 1.00 92.06 194 GLN A N 1
ATOM 1484 C CA . GLN A 1 194 ? -1.051 8.315 -10.600 1.00 92.06 194 GLN A CA 1
ATOM 1485 C C . GLN A 1 194 ? -1.401 6.933 -10.060 1.00 92.06 194 GLN A C 1
ATOM 1487 O O . GLN A 1 194 ? -2.557 6.523 -10.137 1.00 92.06 194 GLN A O 1
ATOM 1492 N N . TRP A 1 195 ? -0.400 6.209 -9.567 1.00 95.19 195 TRP A N 1
ATOM 1493 C CA . TRP A 1 195 ? -0.570 4.866 -9.016 1.00 95.19 195 TRP A CA 1
ATOM 1494 C C . TRP A 1 195 ? -1.141 4.912 -7.597 1.00 95.19 195 TRP A C 1
ATOM 1496 O O . TRP A 1 195 ? -0.839 5.827 -6.828 1.00 95.19 195 TRP A O 1
ATOM 1506 N N . HIS A 1 196 ? -1.968 3.931 -7.252 1.00 93.50 196 HIS A N 1
ATOM 1507 C CA . HIS A 1 196 ? -2.682 3.894 -5.973 1.00 93.50 196 HIS A CA 1
ATOM 1508 C C . HIS A 1 196 ? -2.398 2.636 -5.174 1.00 93.50 196 HIS A C 1
ATOM 1510 O O . HIS A 1 196 ? -2.299 2.736 -3.961 1.00 93.50 196 HIS A O 1
ATOM 1516 N N . SER A 1 197 ? -2.248 1.492 -5.841 1.00 95.31 197 SER A N 1
ATOM 1517 C CA . SER A 1 197 ? -1.991 0.221 -5.167 1.00 95.31 197 SER A CA 1
ATOM 1518 C C . SER A 1 197 ? -1.262 -0.765 -6.077 1.00 95.31 197 SER A C 1
ATOM 1520 O O . SER A 1 197 ? -1.264 -0.603 -7.306 1.00 95.31 197 SER A O 1
ATOM 1522 N N . VAL A 1 198 ? -0.629 -1.762 -5.463 1.00 96.06 198 VAL A N 1
ATOM 1523 C CA . VAL A 1 198 ? 0.088 -2.858 -6.108 1.00 96.06 198 VAL A CA 1
ATOM 1524 C C . VAL A 1 198 ? -0.248 -4.199 -5.461 1.00 96.06 198 VAL A C 1
ATOM 1526 O O . VAL A 1 198 ? -0.362 -4.300 -4.245 1.00 96.06 198 VAL A O 1
ATOM 1529 N N . GLU A 1 199 ? -0.357 -5.238 -6.284 1.00 95.38 199 GLU A N 1
ATOM 1530 C CA . GLU A 1 199 ? -0.549 -6.623 -5.859 1.00 95.38 199 GLU A CA 1
ATOM 1531 C C . GLU A 1 199 ? 0.354 -7.589 -6.621 1.00 95.38 199 GLU A C 1
ATOM 1533 O O . GLU A 1 199 ? 0.706 -7.374 -7.787 1.00 95.38 199 GLU A O 1
ATOM 1538 N N . ALA A 1 200 ? 0.715 -8.691 -5.969 1.00 92.81 200 ALA A N 1
ATOM 1539 C CA . ALA A 1 200 ? 1.408 -9.786 -6.633 1.00 92.81 200 ALA A CA 1
ATOM 1540 C C . ALA A 1 200 ? 0.430 -10.547 -7.539 1.00 92.81 200 ALA A C 1
ATOM 1542 O O . ALA A 1 200 ? -0.657 -10.927 -7.115 1.00 92.81 200 ALA A O 1
ATOM 1543 N N . HIS A 1 201 ? 0.817 -10.804 -8.791 1.00 91.12 201 HIS A N 1
ATOM 1544 C CA . HIS A 1 201 ? -0.030 -11.535 -9.740 1.00 91.12 201 HIS A CA 1
ATOM 1545 C C . HIS A 1 201 ? 0.457 -12.974 -9.945 1.00 91.12 201 HIS A C 1
ATOM 1547 O O . HIS A 1 201 ? -0.272 -13.940 -9.734 1.00 91.12 201 HIS A O 1
ATOM 1553 N N . SER A 1 202 ? 1.703 -13.134 -10.382 1.00 88.88 202 SER A N 1
ATOM 1554 C CA . SER A 1 202 ? 2.344 -14.431 -10.643 1.00 88.88 202 SER A CA 1
ATOM 1555 C C . SER A 1 202 ? 3.856 -14.262 -10.588 1.00 88.88 202 SER A C 1
ATOM 1557 O O . SER A 1 202 ? 4.311 -13.127 -10.532 1.00 88.88 202 SER A O 1
ATOM 1559 N N . ALA A 1 203 ? 4.636 -15.344 -10.562 1.00 89.50 203 ALA A N 1
ATOM 1560 C CA . ALA A 1 203 ? 6.090 -15.245 -10.402 1.00 89.50 203 ALA A CA 1
ATOM 1561 C C . ALA A 1 203 ? 6.702 -14.225 -11.382 1.00 89.50 203 ALA A C 1
ATOM 1563 O O . ALA A 1 203 ? 6.551 -14.366 -12.599 1.00 89.50 203 ALA A O 1
ATOM 1564 N N . GLY A 1 204 ? 7.347 -13.189 -10.843 1.00 91.44 204 GLY A N 1
ATOM 1565 C CA . GLY A 1 204 ? 7.995 -12.131 -11.622 1.00 91.44 204 GLY A CA 1
ATOM 1566 C C . GLY A 1 204 ? 7.056 -11.071 -12.218 1.00 91.44 204 GLY A C 1
ATOM 1567 O O . GLY A 1 204 ? 7.505 -10.235 -13.002 1.00 91.44 204 GLY A O 1
ATOM 1568 N N . MET A 1 205 ? 5.763 -11.114 -11.889 1.00 94.44 205 MET A N 1
ATOM 1569 C CA . MET A 1 205 ? 4.731 -10.236 -12.434 1.00 94.44 205 MET A CA 1
ATOM 1570 C C . MET A 1 205 ? 3.848 -9.664 -11.329 1.00 94.44 205 MET A C 1
ATOM 1572 O O . MET A 1 205 ? 3.293 -10.384 -10.492 1.00 94.44 205 MET A O 1
ATOM 1576 N N . TRP A 1 206 ? 3.648 -8.358 -11.412 1.00 95.75 206 TRP A N 1
ATOM 1577 C CA . TRP A 1 206 ? 2.926 -7.563 -10.433 1.00 95.75 206 TRP A CA 1
ATOM 1578 C C . TRP A 1 206 ? 1.863 -6.734 -11.140 1.00 95.75 206 TRP A C 1
ATOM 1580 O O . TRP A 1 206 ? 2.041 -6.324 -12.290 1.00 95.75 206 TRP A O 1
ATOM 1590 N N . LEU A 1 207 ? 0.751 -6.496 -10.462 1.00 96.25 207 LEU A N 1
ATOM 1591 C CA . LEU A 1 207 ? -0.363 -5.712 -10.967 1.00 96.25 207 LEU A CA 1
ATOM 1592 C C . LEU A 1 207 ? -0.436 -4.404 -10.188 1.00 96.25 207 LEU A C 1
ATOM 1594 O O . LEU A 1 207 ? -0.343 -4.411 -8.968 1.00 96.25 207 LEU A O 1
ATOM 1598 N N . ALA A 1 208 ? -0.630 -3.289 -10.877 1.00 96.25 208 ALA A N 1
ATOM 1599 C CA . ALA A 1 208 ? -0.825 -1.993 -10.249 1.00 96.25 208 ALA A CA 1
ATOM 1600 C C . ALA A 1 208 ? -2.104 -1.338 -10.755 1.00 96.25 208 ALA A C 1
ATOM 1602 O O . ALA A 1 208 ? -2.383 -1.352 -11.955 1.00 96.25 208 ALA A O 1
ATOM 1603 N N . ILE A 1 209 ? -2.849 -0.701 -9.856 1.00 95.44 209 ILE A N 1
ATOM 1604 C CA . ILE A 1 209 ? -3.981 0.149 -10.228 1.00 95.44 209 ILE A CA 1
ATOM 1605 C C . ILE A 1 209 ? -3.640 1.614 -10.020 1.00 95.44 209 ILE A C 1
ATOM 1607 O O . ILE A 1 209 ? -2.917 2.000 -9.099 1.00 95.44 209 ILE A O 1
ATOM 1611 N N . GLY A 1 210 ? -4.177 2.450 -10.894 1.00 94.12 210 GLY A N 1
ATOM 1612 C CA . GLY A 1 210 ? -3.972 3.883 -10.849 1.00 94.12 210 GLY A CA 1
ATOM 1613 C C . GLY A 1 210 ? -5.127 4.651 -11.462 1.00 94.12 210 GLY A C 1
ATOM 1614 O O . GLY A 1 210 ? -6.118 4.099 -11.942 1.00 94.12 210 GLY A O 1
ATOM 1615 N N . SER A 1 211 ? -4.972 5.964 -11.474 1.00 92.19 211 SER A N 1
ATOM 1616 C CA . SER A 1 211 ? -5.838 6.877 -12.201 1.00 92.19 211 SER A CA 1
ATOM 1617 C C . SER A 1 211 ? -5.052 7.591 -13.285 1.00 92.19 211 SER A C 1
ATOM 1619 O O . SER A 1 211 ? -3.995 8.161 -13.014 1.00 92.19 211 SER A O 1
ATOM 1621 N N . HIS A 1 212 ? -5.609 7.611 -14.486 1.00 90.19 212 HIS A N 1
ATOM 1622 C CA . HIS A 1 212 ? -5.146 8.432 -15.584 1.00 90.19 212 HIS A CA 1
ATOM 1623 C C . HIS A 1 212 ? -5.886 9.769 -15.592 1.00 90.19 212 HIS A C 1
ATOM 1625 O O . HIS A 1 212 ? -7.122 9.805 -15.599 1.00 90.19 212 HIS A O 1
ATOM 1631 N N . SER A 1 213 ? -5.133 10.864 -15.633 1.00 80.06 213 SER A N 1
ATOM 1632 C CA . SER A 1 213 ? -5.653 12.200 -15.900 1.00 80.06 213 SER A CA 1
ATOM 1633 C C . SER A 1 213 ? -4.836 12.862 -17.005 1.00 80.06 213 SER A C 1
ATOM 1635 O O . SER A 1 213 ? -3.605 12.894 -16.982 1.00 80.06 213 SER A O 1
ATOM 1637 N N . THR A 1 214 ? -5.528 13.398 -18.007 1.00 66.81 214 THR A N 1
ATOM 1638 C CA . THR A 1 214 ? -4.906 14.236 -19.031 1.00 66.81 214 THR A CA 1
ATOM 1639 C C . THR A 1 214 ? -4.989 15.697 -18.637 1.00 66.81 214 THR A C 1
ATOM 1641 O O . THR A 1 214 ? -5.902 16.134 -17.931 1.00 66.81 214 THR A O 1
ATOM 1644 N N . THR A 1 215 ? -4.052 16.491 -19.145 1.00 59.38 215 THR A N 1
ATOM 1645 C CA . THR A 1 215 ? -4.214 17.939 -19.164 1.00 59.38 215 THR A CA 1
ATOM 1646 C C . THR A 1 215 ? -5.520 18.297 -19.869 1.00 59.38 215 THR A C 1
ATOM 1648 O O . THR A 1 215 ? -5.851 17.767 -20.931 1.00 59.38 215 THR A O 1
ATOM 1651 N N . ALA A 1 216 ? -6.264 19.202 -19.238 1.00 53.22 216 ALA A N 1
ATOM 1652 C CA . ALA A 1 216 ? -7.486 19.810 -19.737 1.00 53.22 216 ALA A CA 1
ATOM 1653 C C . ALA A 1 216 ? -7.481 20.026 -21.266 1.00 53.22 216 ALA A C 1
ATOM 1655 O O . ALA A 1 216 ? -6.651 20.774 -21.783 1.00 53.22 216 ALA A O 1
ATOM 1656 N N . GLY A 1 217 ? -8.420 19.395 -21.980 1.00 49.09 217 GLY A N 1
ATOM 1657 C CA . GLY A 1 217 ? -8.587 19.531 -23.432 1.00 49.09 217 GLY A CA 1
ATOM 1658 C C . GLY A 1 217 ? -7.775 18.559 -24.300 1.00 49.09 217 GLY A C 1
ATOM 1659 O O . GLY A 1 217 ? -8.027 18.499 -25.502 1.00 49.09 217 GLY A O 1
ATOM 1660 N N . GLY A 1 218 ? -6.851 17.775 -23.732 1.00 55.31 218 GLY A N 1
ATOM 1661 C CA . GLY A 1 218 ? -6.048 16.789 -24.473 1.00 55.31 218 GLY A CA 1
ATOM 1662 C C . GLY A 1 218 ? -6.812 15.528 -24.897 1.00 55.31 218 GLY A C 1
ATOM 1663 O O . GLY A 1 218 ? -6.463 14.903 -25.895 1.00 55.31 218 GLY A O 1
ATOM 1664 N N . ASP A 1 219 ? -7.877 15.177 -24.181 1.00 58.41 219 ASP A N 1
ATOM 1665 C CA . ASP A 1 219 ? -8.719 13.994 -24.411 1.00 58.41 219 ASP A CA 1
ATOM 1666 C C . ASP A 1 219 ? -10.182 14.354 -24.740 1.00 58.41 219 ASP A C 1
ATOM 1668 O O . ASP A 1 219 ? -11.062 13.493 -24.730 1.00 58.41 219 ASP A O 1
ATOM 1672 N N . GLY A 1 220 ? -10.445 15.636 -25.015 1.00 58.59 220 GLY A N 1
ATOM 1673 C CA . GLY A 1 220 ? -11.792 16.177 -25.198 1.00 58.59 220 GLY A CA 1
ATOM 1674 C C . GLY A 1 220 ? -12.527 16.503 -23.893 1.00 58.59 220 GLY A C 1
ATOM 1675 O O . GLY A 1 220 ? -13.660 16.985 -23.960 1.00 58.59 220 GLY A O 1
ATOM 1676 N N . SER A 1 221 ? -11.916 16.300 -22.718 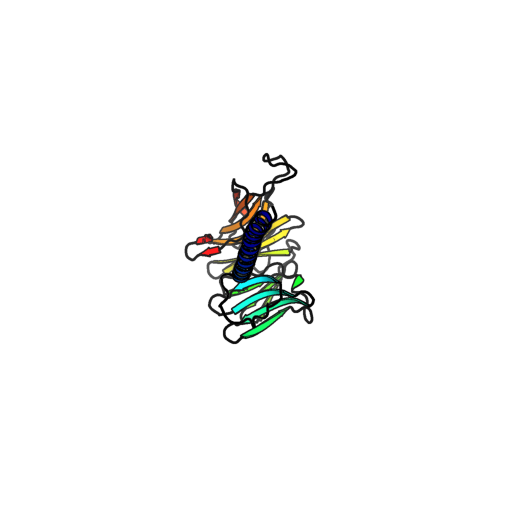1.00 59.00 221 SER A N 1
ATOM 1677 C CA . SER A 1 221 ? -12.509 16.713 -21.446 1.00 59.00 221 SER A CA 1
ATOM 1678 C C . SER A 1 221 ? -12.496 18.236 -21.293 1.00 59.00 221 SER A C 1
ATOM 1680 O O . SER A 1 221 ? -11.565 18.933 -21.711 1.00 59.00 221 SER A O 1
ATOM 1682 N N . SER A 1 222 ? -13.524 18.773 -20.637 1.00 57.19 222 SER A N 1
ATOM 1683 C CA . SER A 1 222 ? -13.564 20.194 -20.297 1.00 57.19 222 SER A CA 1
ATOM 1684 C C . SER A 1 222 ? -12.464 20.521 -19.276 1.00 57.19 222 SER A C 1
ATOM 1686 O O . SER A 1 222 ? -12.309 19.783 -18.302 1.00 57.19 222 SER A O 1
ATOM 1688 N N . PRO A 1 223 ? -11.742 21.647 -19.421 1.00 57.84 223 PRO A N 1
ATOM 1689 C CA . PRO A 1 223 ? -10.794 22.116 -18.412 1.00 57.84 223 PRO A CA 1
ATOM 1690 C C . PRO A 1 223 ? -11.384 22.294 -17.012 1.00 57.84 223 PRO A C 1
ATOM 1692 O O . PRO A 1 223 ? -10.663 22.199 -16.025 1.00 57.84 223 PRO A O 1
ATOM 1695 N N . ALA A 1 224 ? -12.693 22.537 -16.925 1.00 58.53 224 ALA A N 1
ATOM 1696 C CA . ALA A 1 224 ? -13.411 22.689 -15.664 1.00 58.53 224 ALA A CA 1
ATOM 1697 C C . ALA A 1 224 ? -13.905 21.352 -15.073 1.00 58.53 224 ALA A C 1
ATOM 1699 O O . ALA A 1 224 ? -14.390 21.328 -13.948 1.00 58.53 224 ALA A O 1
ATOM 1700 N N . SER A 1 225 ? -13.820 20.251 -15.829 1.00 63.53 225 SER A N 1
ATOM 1701 C CA . SER A 1 225 ? -14.188 18.895 -15.389 1.00 63.53 225 SER A CA 1
ATOM 1702 C C . SER A 1 225 ? -13.302 17.850 -16.085 1.00 63.53 225 SER A C 1
ATOM 1704 O O . SER A 1 225 ? -13.741 17.191 -17.034 1.00 63.53 225 SER A O 1
ATOM 1706 N N . PRO A 1 226 ? -12.033 17.712 -15.654 1.00 64.69 226 PRO A N 1
ATOM 1707 C CA . PRO A 1 226 ? -11.159 16.651 -16.137 1.00 64.69 226 PRO A CA 1
ATOM 1708 C C . PRO A 1 226 ? -11.809 15.292 -15.867 1.00 64.69 226 PRO A C 1
ATOM 1710 O O . PRO A 1 226 ? -12.312 15.055 -14.768 1.00 64.69 226 PRO A O 1
ATOM 1713 N N . GLN A 1 227 ? -11.820 14.404 -16.860 1.00 73.31 227 GLN A N 1
ATOM 1714 C CA . GLN A 1 227 ? -12.334 13.052 -16.663 1.00 73.31 227 GLN A CA 1
ATOM 1715 C C . GLN A 1 227 ? -11.200 12.133 -16.225 1.00 73.31 227 GLN A C 1
ATOM 1717 O O . GLN A 1 227 ? -10.301 11.823 -17.004 1.00 73.31 227 GLN A O 1
ATOM 1722 N N . THR A 1 228 ? -11.261 11.677 -14.978 1.00 83.06 228 THR A N 1
ATOM 1723 C CA . THR A 1 228 ? -10.350 10.650 -14.476 1.00 83.06 228 THR A CA 1
ATOM 1724 C C . THR A 1 228 ? -10.789 9.278 -14.974 1.00 83.06 228 THR A C 1
ATOM 1726 O O . THR A 1 228 ? -11.969 8.926 -14.879 1.00 83.06 228 THR A O 1
ATOM 1729 N N . ARG A 1 229 ? -9.841 8.500 -15.497 1.00 90.00 229 ARG A N 1
ATOM 1730 C CA . ARG A 1 229 ? -10.067 7.124 -15.959 1.00 90.00 229 ARG A CA 1
ATOM 1731 C C . ARG A 1 229 ? -9.230 6.154 -15.145 1.00 90.00 229 ARG A C 1
ATOM 1733 O O . ARG A 1 229 ? -8.126 6.496 -14.729 1.00 90.00 229 ARG A O 1
ATOM 1740 N N . ALA A 1 230 ? -9.733 4.948 -14.942 1.00 92.44 230 ALA A N 1
ATOM 1741 C CA . ALA A 1 230 ? -8.994 3.918 -14.233 1.00 92.44 230 ALA A CA 1
ATOM 1742 C C . ALA A 1 230 ? -7.847 3.394 -15.113 1.00 92.44 230 ALA A C 1
ATOM 1744 O O . ALA A 1 230 ? -7.998 3.275 -16.331 1.00 92.44 230 ALA A O 1
ATOM 1745 N N . ALA A 1 231 ? -6.704 3.101 -14.506 1.00 93.94 231 ALA A N 1
ATOM 1746 C CA . ALA A 1 231 ? -5.530 2.552 -15.168 1.00 93.94 231 ALA A CA 1
ATOM 1747 C C . ALA A 1 231 ? -5.107 1.249 -14.491 1.00 93.94 231 ALA A C 1
ATOM 1749 O O . ALA A 1 231 ? -5.160 1.142 -13.266 1.00 93.94 231 ALA A O 1
ATOM 1750 N N . LEU A 1 232 ? -4.678 0.290 -15.302 1.00 95.38 232 LEU A N 1
ATOM 1751 C CA . LEU A 1 232 ? -4.197 -1.019 -14.891 1.00 95.38 232 LEU A CA 1
ATOM 1752 C C . LEU A 1 232 ? -2.823 -1.258 -15.517 1.00 95.38 232 LEU A C 1
ATOM 1754 O O . LEU A 1 232 ? -2.671 -1.191 -16.736 1.00 95.38 232 LEU A O 1
ATOM 1758 N N . GLY A 1 233 ? -1.817 -1.489 -14.684 1.00 95.62 233 GLY A N 1
ATOM 1759 C CA . GLY A 1 233 ? -0.439 -1.725 -15.090 1.00 95.62 233 GLY A CA 1
ATOM 1760 C C . GLY A 1 233 ? 0.010 -3.137 -14.751 1.00 95.62 233 GLY A C 1
ATOM 1761 O O . GLY A 1 233 ? -0.287 -3.630 -13.668 1.00 95.62 233 GLY A O 1
ATOM 1762 N N . TRP A 1 234 ? 0.769 -3.754 -15.651 1.00 96.81 234 TRP A N 1
ATOM 1763 C CA . TRP A 1 234 ? 1.535 -4.965 -15.373 1.00 96.81 234 TRP A CA 1
ATOM 1764 C C . TRP A 1 234 ? 3.000 -4.588 -15.291 1.00 96.81 234 TRP A C 1
ATOM 1766 O O . TRP A 1 234 ? 3.527 -3.927 -16.189 1.00 96.81 234 TRP A O 1
ATOM 1776 N N . ILE A 1 235 ? 3.637 -4.988 -14.203 1.00 98.12 235 ILE A N 1
ATOM 1777 C CA . ILE A 1 235 ? 5.025 -4.680 -13.901 1.00 98.12 235 ILE A CA 1
ATOM 1778 C C . ILE A 1 235 ? 5.786 -5.999 -13.883 1.00 98.12 235 ILE A C 1
ATOM 1780 O O . ILE A 1 235 ? 5.441 -6.910 -13.133 1.00 98.12 235 ILE A O 1
ATOM 1784 N N . ASP A 1 236 ? 6.827 -6.080 -14.700 1.00 97.12 236 ASP A N 1
ATOM 1785 C CA . ASP A 1 236 ? 7.758 -7.198 -14.722 1.00 97.12 236 ASP A CA 1
ATOM 1786 C C . ASP A 1 236 ? 8.913 -6.873 -13.767 1.00 97.12 236 ASP A C 1
ATOM 1788 O O . ASP A 1 236 ? 9.608 -5.861 -13.924 1.00 97.12 236 ASP A O 1
ATOM 1792 N N . TRP A 1 237 ? 9.107 -7.724 -12.762 1.00 96.62 237 TRP A N 1
ATOM 1793 C CA . TRP A 1 237 ? 10.247 -7.659 -11.850 1.00 96.62 237 TRP A CA 1
ATOM 1794 C C . TRP A 1 237 ? 10.440 -9.000 -11.152 1.00 96.62 237 TRP A C 1
ATOM 1796 O O . TRP A 1 237 ? 9.512 -9.521 -10.542 1.00 96.62 237 TRP A O 1
ATOM 1806 N N . ASP A 1 238 ? 11.651 -9.541 -11.226 1.00 92.12 238 ASP A N 1
ATOM 1807 C CA . ASP A 1 238 ? 11.995 -10.915 -10.846 1.00 92.12 238 ASP A CA 1
ATOM 1808 C C . ASP A 1 238 ? 12.591 -11.055 -9.434 1.00 92.12 238 ASP A C 1
ATOM 1810 O O . ASP A 1 238 ? 13.085 -12.126 -9.073 1.00 92.12 238 ASP A O 1
ATOM 1814 N N . GLY A 1 239 ? 12.573 -9.985 -8.635 1.00 91.94 239 GLY A N 1
ATOM 1815 C CA . GLY A 1 239 ? 13.168 -9.966 -7.297 1.00 91.94 239 GLY A CA 1
ATOM 1816 C C . GLY A 1 239 ? 14.650 -9.596 -7.257 1.00 91.94 239 GLY A C 1
ATOM 1817 O O . GLY A 1 239 ? 15.256 -9.618 -6.186 1.00 91.94 239 GLY A O 1
ATOM 1818 N N . THR A 1 240 ? 15.266 -9.283 -8.399 1.00 92.81 240 THR A N 1
ATOM 1819 C CA . THR A 1 240 ? 16.687 -8.912 -8.465 1.00 92.81 240 THR A CA 1
ATOM 1820 C C . THR A 1 240 ? 16.915 -7.422 -8.190 1.00 92.81 240 THR A C 1
ATOM 1822 O O . THR A 1 240 ? 15.989 -6.636 -8.003 1.00 92.81 240 THR A O 1
ATOM 1825 N N . GLU A 1 241 ? 18.180 -6.997 -8.202 1.00 93.31 241 GLU A N 1
ATOM 1826 C CA . GLU A 1 241 ? 18.571 -5.582 -8.095 1.00 93.31 241 GLU A CA 1
ATOM 1827 C C . GLU A 1 241 ? 18.203 -4.749 -9.343 1.00 93.31 241 GLU A C 1
ATOM 1829 O O . GLU A 1 241 ? 18.445 -3.540 -9.383 1.00 93.31 241 GLU A O 1
ATOM 1834 N N . THR A 1 242 ? 17.627 -5.374 -10.376 1.00 95.00 242 THR A N 1
ATOM 1835 C CA . THR A 1 242 ? 17.175 -4.672 -11.580 1.00 95.00 242 THR A CA 1
ATOM 1836 C C . THR A 1 242 ? 15.905 -3.870 -11.309 1.00 95.00 242 THR A C 1
ATOM 1838 O O . THR A 1 242 ? 15.030 -4.283 -10.556 1.00 95.00 242 THR A O 1
ATOM 1841 N N . THR A 1 243 ? 15.804 -2.688 -11.918 1.00 97.00 243 THR A N 1
ATOM 1842 C CA . THR A 1 243 ? 14.634 -1.817 -11.770 1.00 97.00 243 THR A CA 1
ATOM 1843 C C . THR A 1 243 ? 13.384 -2.473 -12.372 1.00 97.00 243 THR A C 1
ATOM 1845 O O . THR A 1 243 ? 13.461 -2.920 -13.518 1.00 97.00 243 THR A O 1
ATOM 1848 N N . PRO A 1 244 ? 12.236 -2.480 -11.661 1.00 97.75 244 PRO A N 1
ATOM 1849 C CA . PRO A 1 244 ? 10.960 -2.937 -12.207 1.00 97.75 244 PRO A CA 1
ATOM 1850 C C . PRO A 1 244 ? 10.596 -2.227 -13.512 1.00 97.75 244 PRO A C 1
ATOM 1852 O O . PRO A 1 244 ? 10.915 -1.048 -13.694 1.00 97.75 244 PRO A O 1
ATOM 1855 N N . VAL A 1 245 ? 9.901 -2.921 -14.414 1.00 97.62 245 VAL A N 1
ATOM 1856 C CA . VAL A 1 245 ? 9.530 -2.381 -15.730 1.00 97.62 245 VAL A CA 1
ATOM 1857 C C . VAL A 1 245 ? 8.037 -2.537 -15.977 1.00 97.62 245 VAL A C 1
ATOM 1859 O O . VAL A 1 245 ? 7.503 -3.635 -15.897 1.00 97.62 245 VAL A O 1
ATOM 1862 N N . LEU A 1 246 ? 7.364 -1.449 -16.353 1.00 97.25 246 LEU A N 1
ATOM 1863 C CA . LEU A 1 246 ? 5.977 -1.502 -16.813 1.00 97.25 246 LEU A CA 1
ATOM 1864 C C . LEU A 1 246 ? 5.918 -2.187 -18.186 1.00 97.25 246 LEU A C 1
ATOM 1866 O O . LEU A 1 246 ? 6.339 -1.610 -19.191 1.00 97.25 246 LEU A O 1
ATOM 1870 N N . SER A 1 247 ? 5.397 -3.409 -18.228 1.00 95.69 247 SER A N 1
ATOM 1871 C CA . SER A 1 247 ? 5.322 -4.234 -19.436 1.00 95.69 247 SER A CA 1
ATOM 1872 C C . SER A 1 247 ? 4.024 -4.029 -20.213 1.00 95.69 247 SER A C 1
ATOM 1874 O O . SER A 1 247 ? 4.005 -4.125 -21.444 1.00 95.69 247 SER A O 1
ATOM 1876 N N . ARG A 1 248 ? 2.937 -3.684 -19.516 1.00 95.06 248 ARG A N 1
ATOM 1877 C CA . ARG A 1 248 ? 1.642 -3.342 -20.119 1.00 95.06 248 ARG A CA 1
ATOM 1878 C C . ARG A 1 248 ? 0.929 -2.268 -19.310 1.00 95.06 248 ARG A C 1
ATOM 1880 O O . ARG A 1 248 ? 1.014 -2.247 -18.088 1.00 95.06 248 ARG A O 1
ATOM 1887 N N . LEU A 1 249 ? 0.187 -1.414 -20.010 1.00 95.06 249 LEU A N 1
ATOM 1888 C CA . LEU A 1 249 ? -0.709 -0.423 -19.430 1.00 95.06 249 LEU A CA 1
ATOM 1889 C C . LEU A 1 249 ? -2.029 -0.426 -20.193 1.00 95.06 249 LEU A C 1
ATOM 1891 O O . LEU A 1 249 ? -2.041 -0.127 -21.387 1.00 95.06 249 LEU A O 1
ATOM 1895 N N . ASP A 1 250 ? -3.119 -0.658 -19.475 1.00 93.94 250 ASP A N 1
ATOM 1896 C CA . ASP A 1 250 ? -4.473 -0.508 -19.983 1.00 93.94 250 ASP A CA 1
ATOM 1897 C C . ASP A 1 250 ? -5.164 0.642 -19.245 1.00 93.94 250 ASP A C 1
ATOM 1899 O O . ASP A 1 250 ? -5.261 0.656 -18.019 1.00 93.94 250 ASP A O 1
ATOM 1903 N N . VAL A 1 251 ? -5.662 1.626 -19.995 1.00 91.38 251 VAL A N 1
ATOM 1904 C CA . VAL A 1 251 ? -6.491 2.709 -19.451 1.00 91.38 251 VAL A CA 1
ATOM 1905 C C . VAL A 1 251 ? -7.935 2.449 -19.849 1.00 91.38 251 VAL A C 1
ATOM 1907 O O . VAL A 1 251 ? -8.268 2.384 -21.036 1.00 91.38 251 VAL A O 1
ATOM 1910 N N . VAL A 1 252 ? -8.804 2.314 -18.851 1.00 88.31 252 VAL A N 1
ATOM 1911 C CA . VAL A 1 252 ? -10.231 2.076 -19.051 1.00 88.31 252 VAL A CA 1
ATOM 1912 C C . VAL A 1 252 ? -10.832 3.249 -19.820 1.00 88.31 252 VAL A C 1
ATOM 1914 O O . VAL A 1 252 ? -10.566 4.418 -19.548 1.00 88.31 252 VAL A O 1
ATOM 1917 N N . THR A 1 253 ? -11.646 2.944 -20.828 1.00 81.69 253 THR A N 1
ATOM 1918 C CA . THR A 1 253 ? -12.201 3.971 -21.718 1.00 81.69 253 THR A CA 1
ATOM 1919 C C . THR A 1 253 ? -13.211 4.871 -21.007 1.00 81.69 253 THR A C 1
ATOM 1921 O O . THR A 1 253 ? -13.295 6.059 -21.315 1.00 81.69 253 THR A O 1
ATOM 1924 N N . TYR A 1 254 ? -13.966 4.311 -20.063 1.00 78.31 254 TYR A N 1
ATOM 1925 C CA . TYR A 1 254 ? -14.999 5.025 -19.324 1.00 78.31 254 TYR A CA 1
ATOM 1926 C C . TYR A 1 254 ? -14.427 5.714 -18.077 1.00 78.31 254 TYR A C 1
ATOM 1928 O O . TYR A 1 254 ? -13.518 5.171 -17.444 1.00 78.31 254 TYR A O 1
ATOM 1936 N N . PRO A 1 255 ? -14.963 6.889 -17.701 1.00 82.81 255 PRO A N 1
ATOM 1937 C CA . PRO A 1 255 ? -14.606 7.543 -16.451 1.00 82.81 255 PRO A CA 1
ATOM 1938 C C . PRO A 1 255 ? -14.868 6.634 -15.251 1.00 82.81 255 PRO A C 1
ATOM 1940 O O . PRO A 1 255 ? -15.893 5.955 -15.188 1.00 82.81 255 PRO A O 1
ATOM 1943 N N . GLY A 1 256 ? -13.946 6.645 -14.298 1.00 82.69 256 GLY A N 1
ATOM 1944 C CA . GLY A 1 256 ? -14.003 5.786 -13.122 1.00 82.69 256 GLY A CA 1
ATOM 1945 C C . GLY A 1 256 ? -12.638 5.636 -12.466 1.00 82.69 256 GLY A C 1
ATOM 1946 O O . GLY A 1 256 ? -11.632 6.127 -12.981 1.00 82.69 256 GLY A O 1
ATOM 1947 N N . GLN A 1 257 ? -12.616 4.966 -11.319 1.00 85.94 257 GLN A N 1
ATOM 1948 C CA . GLN A 1 257 ? -11.403 4.639 -10.574 1.00 85.94 257 GLN A CA 1
ATOM 1949 C C . GLN A 1 257 ? -11.532 3.222 -10.017 1.00 85.94 257 GLN A C 1
ATOM 1951 O O . GLN A 1 257 ? -12.628 2.798 -9.650 1.00 85.94 257 GLN A O 1
ATOM 1956 N N . PHE A 1 258 ? -10.416 2.499 -9.971 1.00 86.06 258 PHE A N 1
ATOM 1957 C CA . PHE A 1 258 ? -10.329 1.296 -9.155 1.00 86.06 258 PHE A CA 1
ATOM 1958 C C . PHE A 1 258 ? -10.130 1.722 -7.702 1.00 86.06 258 PHE A C 1
ATOM 1960 O O . PHE A 1 258 ? -9.304 2.593 -7.431 1.00 86.06 258 PHE A O 1
ATOM 1967 N N . HIS A 1 259 ? -10.903 1.129 -6.797 1.00 80.00 259 HIS A N 1
ATOM 1968 C CA . HIS A 1 259 ? -10.791 1.392 -5.362 1.00 80.00 259 HIS A CA 1
ATOM 1969 C C . HIS A 1 259 ? -9.936 0.344 -4.647 1.00 80.00 259 HIS A C 1
ATOM 1971 O O . HIS A 1 259 ? -9.254 0.680 -3.687 1.00 80.00 259 HIS A O 1
ATOM 1977 N N . THR A 1 260 ? -9.951 -0.901 -5.127 1.00 79.12 260 THR A N 1
ATOM 1978 C CA . THR A 1 260 ? -9.301 -2.040 -4.471 1.00 79.12 260 THR A CA 1
ATOM 1979 C C . THR A 1 260 ? -8.923 -3.084 -5.522 1.00 79.12 260 THR A C 1
ATOM 1981 O O . THR A 1 260 ? -9.593 -3.175 -6.553 1.00 79.12 260 THR A O 1
ATOM 1984 N N . ILE A 1 261 ? -7.860 -3.844 -5.253 1.00 82.12 261 ILE A N 1
ATOM 1985 C CA . ILE A 1 261 ? -7.545 -5.121 -5.907 1.00 82.12 261 ILE A CA 1
ATOM 1986 C C . ILE A 1 261 ? -7.728 -6.202 -4.845 1.00 82.12 261 ILE A C 1
ATOM 1988 O O . ILE A 1 261 ? -7.335 -5.997 -3.697 1.00 82.12 261 ILE A O 1
ATOM 1992 N N . SER A 1 262 ? -8.318 -7.340 -5.194 1.00 73.25 262 SER A N 1
ATOM 1993 C CA . SER A 1 262 ? -8.432 -8.463 -4.264 1.00 73.25 262 SER A CA 1
ATOM 1994 C C . SER A 1 262 ? -7.892 -9.745 -4.877 1.00 73.25 262 SER A C 1
ATOM 1996 O O . SER A 1 262 ? -8.204 -10.105 -6.013 1.00 73.25 262 SER A O 1
ATOM 1998 N N . THR A 1 263 ? -7.102 -10.471 -4.093 1.00 68.44 263 THR A N 1
ATOM 1999 C CA . THR A 1 263 ? -6.572 -11.774 -4.488 1.00 68.44 263 THR A CA 1
ATOM 2000 C C . THR A 1 263 ? -7.571 -12.866 -4.133 1.00 68.44 263 THR A C 1
ATOM 2002 O O . THR A 1 263 ? -7.961 -13.024 -2.981 1.00 68.44 263 THR A O 1
ATOM 2005 N N . LEU A 1 264 ? -7.992 -13.644 -5.127 1.00 66.25 264 LEU A N 1
ATOM 2006 C CA . LEU A 1 264 ? -8.787 -14.855 -4.944 1.00 66.25 264 LEU A CA 1
ATOM 2007 C C . LEU A 1 264 ? -7.912 -16.098 -5.151 1.00 66.25 264 LEU A C 1
ATOM 2009 O O . LEU A 1 264 ? -6.942 -16.060 -5.912 1.00 66.25 264 LEU A O 1
ATOM 2013 N N . PRO A 1 265 ? -8.322 -17.262 -4.614 1.00 52.47 265 PRO A N 1
ATOM 2014 C CA . PRO A 1 265 ? -7.672 -18.542 -4.909 1.00 52.47 265 PRO A CA 1
ATOM 2015 C C . PRO A 1 265 ? -7.582 -18.871 -6.411 1.00 52.47 265 PRO A C 1
ATOM 2017 O O . PRO A 1 265 ? -6.786 -19.714 -6.818 1.00 52.47 265 PRO A O 1
ATOM 2020 N N . THR A 1 266 ? -8.417 -18.237 -7.243 1.00 53.19 266 THR A N 1
ATOM 2021 C CA . THR A 1 266 ? -8.467 -18.422 -8.700 1.00 53.19 266 THR A CA 1
ATOM 2022 C C . THR A 1 266 ? -7.786 -17.307 -9.505 1.00 53.19 266 THR A C 1
ATOM 2024 O O . THR A 1 266 ? -7.822 -17.372 -10.733 1.00 53.19 266 THR A O 1
ATOM 2027 N N . GLY A 1 267 ? -7.198 -16.290 -8.863 1.00 60.28 267 GLY A N 1
ATOM 2028 C CA . GLY A 1 267 ? -6.561 -15.133 -9.517 1.00 60.28 267 GLY A CA 1
ATOM 2029 C C . GLY A 1 267 ? -6.946 -13.786 -8.890 1.00 60.28 267 GLY A C 1
ATOM 2030 O O . GLY A 1 267 ? -7.628 -13.756 -7.875 1.00 60.28 267 GLY A O 1
ATOM 2031 N N . LEU A 1 268 ? -6.526 -12.670 -9.493 1.00 62.78 268 LEU A N 1
ATOM 2032 C CA . LEU A 1 268 ? -6.865 -11.312 -9.033 1.00 62.78 268 LEU A CA 1
ATOM 2033 C C . LEU A 1 268 ? -8.224 -10.846 -9.594 1.00 62.78 268 LEU A C 1
ATOM 2035 O O . LEU A 1 268 ? -8.538 -11.143 -10.752 1.00 62.78 268 LEU A O 1
ATOM 2039 N N . VAL A 1 269 ? -9.002 -10.107 -8.795 1.00 56.22 269 VAL A N 1
ATOM 2040 C CA . VAL A 1 269 ? -10.239 -9.400 -9.196 1.00 56.22 269 VAL A CA 1
ATOM 2041 C C . VAL A 1 269 ? -10.145 -7.923 -8.849 1.00 56.22 269 VAL A C 1
ATOM 2043 O O . VAL A 1 269 ? -9.606 -7.600 -7.766 1.00 56.22 269 VAL A O 1
#

Secondary structure (DSSP, 8-state):
--SHHHHHHHHHHHHHHHHHHHHHHHHHHHHHHHHHTTS-TT--SS----TTTTSEEEEEEE-TTSSEEEEEEEETTTEEEEEEEETTTTEEEEEEBTTTBGGGGG---EEE-TTS-EEEEEETTEEEEEETTEEEEEE--GGG---EEEEEEEEEETTEEEEEEEEEETTEEEEEEEETTEEPPPPPPPTTEEEEEEEEEETTEEEEEEEE---TTSSS-BTTB---EEEEEEEE--SSSSPPEEEEEEEEEEE-------EETTEE-

Radius of gyration: 26.05 Å; chains: 1; bounding box: 97×51×50 Å